Protein AF-A0A1I4UCN6-F1 (afdb_monomer_lite)

Organism: NCBI:txid39841

pLDDT: mean 89.13, std 10.85, range [38.47, 97.69]

Radius of gyration: 21.55 Å; chains: 1; bounding box: 52×23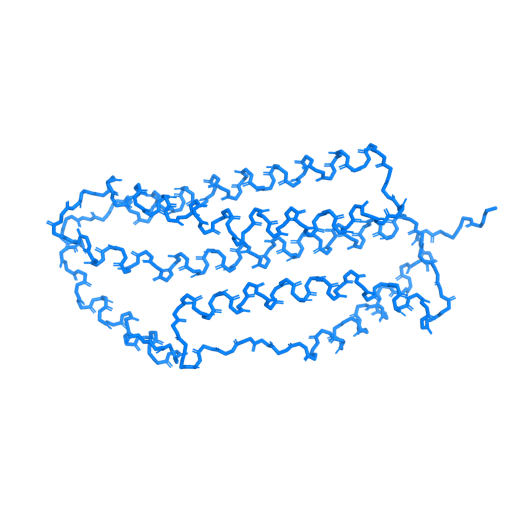×63 Å

Structure (mmCIF, N/CA/C/O backbone):
data_AF-A0A1I4UCN6-F1
#
_entry.id   AF-A0A1I4UCN6-F1
#
loop_
_atom_site.group_PDB
_atom_site.id
_atom_site.type_symbol
_atom_site.label_atom_id
_atom_site.label_alt_id
_atom_site.label_comp_id
_atom_site.label_asym_id
_atom_site.label_entity_id
_atom_site.label_seq_id
_atom_site.pdbx_PDB_ins_code
_atom_site.Cartn_x
_atom_site.Cartn_y
_atom_site.Cartn_z
_atom_site.occupancy
_atom_site.B_iso_or_equiv
_atom_site.auth_seq_id
_atom_site.auth_comp_id
_atom_site.auth_asym_id
_atom_site.auth_atom_id
_atom_site.pdbx_PDB_model_num
ATOM 1 N N . MET A 1 1 ? 27.464 1.074 -28.122 1.00 38.47 1 MET A N 1
ATOM 2 C CA . MET A 1 1 ? 26.340 1.247 -27.174 1.00 38.47 1 MET A CA 1
ATOM 3 C C . MET A 1 1 ? 25.597 2.521 -27.544 1.00 38.47 1 MET A C 1
ATOM 5 O O . MET A 1 1 ? 26.193 3.587 -27.480 1.00 38.47 1 MET A O 1
ATOM 9 N N . ASN A 1 2 ? 24.345 2.423 -27.999 1.00 40.25 2 ASN A N 1
ATOM 10 C CA . ASN A 1 2 ? 23.536 3.606 -28.306 1.00 40.25 2 ASN A CA 1
ATOM 11 C C . ASN A 1 2 ? 23.068 4.241 -26.994 1.00 40.25 2 ASN A C 1
ATOM 13 O O . ASN A 1 2 ? 22.218 3.677 -26.309 1.00 40.25 2 ASN A O 1
ATOM 17 N N . PHE A 1 3 ? 23.600 5.416 -26.657 1.00 43.91 3 PHE A N 1
ATOM 18 C CA . PHE A 1 3 ? 23.048 6.275 -25.611 1.00 43.91 3 PHE A CA 1
ATOM 19 C C . PHE A 1 3 ? 21.683 6.800 -26.083 1.00 43.91 3 PHE A C 1
ATOM 21 O O . PHE A 1 3 ? 21.568 7.916 -26.588 1.00 43.91 3 PHE A O 1
ATOM 28 N N . ARG A 1 4 ? 20.625 5.985 -25.969 1.00 56.47 4 ARG A N 1
ATOM 29 C CA . ARG A 1 4 ? 19.252 6.494 -26.063 1.00 56.47 4 ARG A CA 1
ATOM 30 C C . ARG A 1 4 ? 19.087 7.502 -24.929 1.00 56.47 4 ARG A C 1
ATOM 32 O O . ARG A 1 4 ? 19.160 7.148 -23.755 1.00 56.47 4 ARG A O 1
ATOM 39 N N . SER A 1 5 ? 18.987 8.779 -25.292 1.00 69.44 5 SER A N 1
ATOM 40 C CA . SER A 1 5 ? 18.908 9.859 -24.317 1.00 69.44 5 SER A CA 1
ATOM 41 C C . SER A 1 5 ? 17.614 9.718 -23.513 1.00 69.44 5 SER A C 1
ATOM 43 O O . SER A 1 5 ? 16.551 9.469 -24.073 1.00 69.44 5 SER A O 1
ATOM 45 N N . PHE A 1 6 ? 17.689 9.932 -22.200 1.00 72.31 6 PHE A N 1
ATOM 46 C CA . PHE A 1 6 ? 16.521 9.993 -21.309 1.00 72.31 6 PHE A CA 1
ATOM 47 C C . PHE A 1 6 ? 15.421 10.940 -21.836 1.00 72.31 6 PHE A C 1
ATOM 49 O O . PHE A 1 6 ? 14.236 10.732 -21.601 1.00 72.31 6 PHE A O 1
ATOM 56 N N . TRP A 1 7 ? 15.802 11.973 -22.592 1.00 73.81 7 TRP A N 1
ATOM 57 C CA . TRP A 1 7 ? 14.878 12.895 -23.251 1.00 73.81 7 TRP A CA 1
ATOM 58 C C . TRP A 1 7 ? 14.043 12.234 -24.351 1.00 73.81 7 TRP A C 1
ATOM 60 O O . TRP A 1 7 ? 12.861 12.544 -24.479 1.00 73.81 7 TRP A O 1
ATOM 70 N N . ASN A 1 8 ? 14.621 11.284 -25.089 1.00 80.31 8 ASN A N 1
ATOM 71 C CA . ASN A 1 8 ? 13.904 10.514 -26.101 1.00 80.31 8 ASN A CA 1
ATOM 72 C C . ASN A 1 8 ? 12.900 9.528 -25.491 1.00 80.31 8 ASN A C 1
ATOM 74 O O . ASN A 1 8 ? 11.955 9.155 -26.182 1.00 80.31 8 ASN A O 1
ATOM 78 N N . ASP A 1 9 ? 13.071 9.133 -24.227 1.00 87.94 9 ASP A N 1
ATOM 79 C CA . ASP A 1 9 ? 12.114 8.277 -23.516 1.00 87.94 9 ASP A CA 1
ATOM 80 C C . ASP A 1 9 ? 10.854 9.055 -23.118 1.00 87.94 9 ASP A C 1
ATOM 82 O O . ASP A 1 9 ? 9.748 8.534 -23.225 1.00 87.94 9 ASP A O 1
ATOM 86 N N . ARG A 1 10 ? 10.991 10.339 -22.753 1.00 86.88 10 ARG A N 1
ATOM 87 C CA . ARG A 1 10 ? 9.872 11.177 -22.274 1.00 86.88 10 ARG A CA 1
ATOM 88 C C . ARG A 1 10 ? 8.745 11.370 -23.284 1.00 86.88 10 ARG A C 1
ATOM 90 O O . ARG A 1 10 ? 7.615 11.629 -22.886 1.00 86.88 10 ARG A O 1
ATOM 97 N N . LYS A 1 11 ? 9.008 11.215 -24.586 1.00 91.38 11 LYS A N 1
ATOM 98 C CA . LYS A 1 11 ? 7.942 11.242 -25.606 1.00 91.38 11 LYS A CA 1
ATOM 99 C C . LYS A 1 11 ? 6.919 10.115 -25.413 1.00 91.38 11 LYS A C 1
ATOM 101 O O . LYS A 1 11 ? 5.795 10.222 -25.891 1.00 91.38 11 LYS A O 1
ATOM 106 N N . TRP A 1 12 ? 7.309 9.053 -24.709 1.00 93.56 12 TRP A N 1
ATOM 107 C CA . TRP A 1 12 ? 6.451 7.928 -24.371 1.00 93.56 12 TRP A CA 1
ATOM 108 C C . TRP A 1 12 ? 5.766 8.078 -23.011 1.00 93.56 12 TRP A C 1
ATOM 110 O O . TRP A 1 12 ? 4.920 7.246 -22.720 1.00 93.56 12 TRP A O 1
ATOM 120 N N . ASP A 1 13 ? 6.037 9.127 -22.216 1.00 92.69 13 ASP A N 1
ATOM 121 C CA . ASP A 1 13 ? 5.390 9.333 -20.905 1.00 92.69 13 ASP A CA 1
ATOM 122 C C . ASP A 1 13 ? 3.860 9.353 -21.033 1.00 92.69 13 ASP A C 1
ATOM 124 O O . ASP A 1 13 ? 3.157 8.651 -20.308 1.00 92.69 13 ASP A O 1
ATOM 128 N N . GLY A 1 14 ? 3.342 10.134 -21.987 1.00 94.00 14 GLY A N 1
ATOM 129 C CA . GLY A 1 14 ? 1.907 10.221 -22.264 1.00 94.00 14 GLY A CA 1
ATOM 130 C C . GLY A 1 14 ? 1.323 8.883 -22.731 1.00 94.00 14 GLY A C 1
ATOM 131 O O . GLY A 1 14 ? 0.429 8.359 -22.067 1.00 94.00 14 GLY A O 1
ATOM 132 N N . PRO A 1 15 ? 1.839 8.293 -23.827 1.00 96.12 15 PRO A N 1
ATOM 133 C CA . PRO A 1 15 ? 1.397 6.984 -24.306 1.00 96.12 15 PRO A CA 1
ATOM 134 C C . PRO A 1 15 ? 1.466 5.864 -23.258 1.00 96.12 15 PRO A C 1
ATOM 136 O O . PRO A 1 15 ? 0.521 5.087 -23.142 1.00 96.12 15 PRO A O 1
ATOM 139 N N . LEU A 1 16 ? 2.551 5.791 -22.480 1.00 95.88 16 LEU A N 1
ATOM 140 C CA . LEU A 1 16 ? 2.731 4.805 -21.414 1.00 95.88 16 LEU A CA 1
ATOM 141 C C . LEU A 1 16 ? 1.685 5.000 -20.320 1.00 95.88 16 LEU A C 1
ATOM 143 O O . LEU A 1 16 ? 1.037 4.033 -19.929 1.00 95.88 16 LEU A O 1
ATOM 147 N N . LYS A 1 17 ? 1.480 6.242 -19.867 1.00 95.38 17 LYS A N 1
ATOM 148 C CA . LYS A 1 17 ? 0.484 6.570 -18.844 1.00 95.38 17 LYS A CA 1
ATOM 149 C C . LYS A 1 17 ? -0.928 6.191 -19.287 1.00 95.38 17 LYS A C 1
ATOM 151 O O . LYS A 1 17 ? -1.609 5.490 -18.550 1.00 95.38 17 LYS A O 1
ATOM 156 N N . VAL A 1 18 ? -1.345 6.596 -20.487 1.00 96.94 18 VAL A N 1
ATOM 157 C CA . VAL A 1 18 ? -2.690 6.290 -21.010 1.00 96.94 18 VAL A CA 1
ATOM 158 C C . VAL A 1 18 ? -2.889 4.781 -21.147 1.00 96.94 18 VAL A C 1
ATOM 160 O O . VAL A 1 18 ? -3.908 4.243 -20.719 1.00 96.94 18 VAL A O 1
ATOM 163 N N . ALA A 1 19 ? -1.904 4.074 -21.706 1.00 96.69 19 ALA A N 1
ATOM 164 C CA . ALA A 1 19 ? -1.997 2.629 -21.873 1.00 96.69 19 ALA A CA 1
ATOM 165 C C . ALA A 1 19 ? -2.039 1.901 -20.517 1.00 96.69 19 ALA A C 1
ATOM 167 O O . ALA A 1 19 ? -2.796 0.942 -20.363 1.00 96.69 19 ALA A O 1
ATOM 168 N N . LEU A 1 20 ? -1.276 2.383 -19.531 1.00 96.00 20 LEU A N 1
ATOM 169 C CA . LEU A 1 20 ? -1.291 1.860 -18.171 1.00 96.00 20 LEU A CA 1
ATOM 170 C C . LEU A 1 20 ? -2.637 2.124 -17.486 1.00 96.00 20 LEU A C 1
ATOM 172 O O . LEU A 1 20 ? -3.188 1.216 -16.880 1.00 96.00 20 LEU A O 1
ATOM 176 N N . GLU A 1 21 ? -3.205 3.324 -17.603 1.00 95.88 21 GLU A N 1
ATOM 177 C CA . GLU A 1 21 ? -4.526 3.650 -17.046 1.00 95.88 21 GLU A CA 1
ATOM 178 C C . GLU A 1 21 ? -5.622 2.746 -17.626 1.00 95.88 21 GLU A C 1
ATOM 180 O O . GLU A 1 21 ? -6.432 2.199 -16.876 1.00 95.88 21 GLU A O 1
ATOM 185 N N . MET A 1 22 ? -5.609 2.510 -18.942 1.00 95.81 22 MET A N 1
ATOM 186 C CA . MET A 1 22 ? -6.533 1.569 -19.582 1.00 95.81 22 MET A CA 1
ATOM 187 C C . MET A 1 22 ? -6.355 0.142 -19.060 1.00 95.81 22 MET A C 1
ATOM 189 O O . MET A 1 22 ? -7.344 -0.546 -18.808 1.00 95.81 22 MET A O 1
ATOM 193 N N . GLU A 1 23 ? -5.114 -0.312 -18.884 1.00 94.56 23 GLU A N 1
ATOM 194 C CA . GLU A 1 23 ? -4.826 -1.646 -18.359 1.00 94.56 23 GLU A CA 1
ATOM 195 C C . GLU A 1 23 ? -5.309 -1.796 -16.913 1.00 94.56 23 GLU A C 1
ATOM 197 O O . GLU A 1 23 ? -5.995 -2.759 -16.570 1.00 94.56 23 GLU A O 1
ATOM 202 N N . LEU A 1 24 ? -5.010 -0.806 -16.078 1.00 94.56 24 LEU A N 1
ATOM 203 C CA . LEU A 1 24 ? -5.359 -0.800 -14.665 1.00 94.56 24 LEU A CA 1
ATOM 204 C C . LEU A 1 24 ? -6.867 -0.634 -14.434 1.00 94.56 24 LEU A C 1
ATOM 206 O O . LEU A 1 24 ? -7.384 -1.169 -13.457 1.00 94.56 24 LEU A O 1
ATOM 210 N N . SER A 1 25 ? -7.597 0.009 -15.355 1.00 93.88 25 SER A N 1
ATOM 211 C CA . SER A 1 25 ? -9.064 0.135 -15.290 1.00 93.88 25 SER A CA 1
ATOM 212 C C . SER A 1 25 ? -9.804 -1.212 -15.281 1.00 93.88 25 SER A C 1
ATOM 214 O O . SER A 1 25 ? -10.958 -1.296 -14.860 1.00 93.88 25 SER A O 1
ATOM 216 N N . ARG A 1 26 ? -9.139 -2.286 -15.726 1.00 91.81 26 ARG A N 1
ATOM 217 C CA . ARG A 1 26 ? -9.683 -3.651 -15.759 1.00 91.81 26 ARG A CA 1
ATOM 218 C C . ARG A 1 26 ? -9.645 -4.333 -14.392 1.00 91.81 26 ARG A C 1
ATOM 220 O O . ARG A 1 26 ? -10.355 -5.317 -14.182 1.00 91.81 26 ARG A O 1
ATOM 227 N N . ILE A 1 27 ? -8.826 -3.830 -13.469 1.00 93.19 27 ILE A N 1
ATOM 228 C CA . ILE A 1 27 ? -8.700 -4.363 -12.115 1.00 93.19 27 ILE A CA 1
ATOM 229 C C . ILE A 1 27 ? -9.845 -3.789 -11.281 1.00 93.19 27 ILE A C 1
ATOM 231 O O . ILE A 1 27 ? -9.922 -2.589 -11.031 1.00 93.19 27 ILE A O 1
ATOM 235 N N . LYS A 1 28 ? -10.768 -4.655 -10.857 1.00 92.75 28 LYS A N 1
ATOM 236 C CA . LYS A 1 28 ? -11.947 -4.232 -10.096 1.00 92.75 28 LYS A CA 1
ATOM 237 C C . LYS A 1 28 ? -11.571 -3.881 -8.661 1.00 92.75 28 LYS A C 1
ATOM 239 O O . LYS A 1 28 ? -10.989 -4.700 -7.954 1.00 92.75 28 LYS A O 1
ATOM 244 N N . ILE A 1 29 ? -11.989 -2.696 -8.224 1.00 93.50 29 ILE A N 1
ATOM 245 C CA . ILE A 1 29 ? -11.920 -2.291 -6.819 1.00 93.50 29 ILE A CA 1
ATOM 246 C C . ILE A 1 29 ? -12.882 -3.180 -6.013 1.00 93.50 29 ILE A C 1
ATOM 248 O O . ILE A 1 29 ? -14.035 -3.362 -6.426 1.00 93.50 29 ILE A O 1
ATOM 252 N N . PRO A 1 30 ? -12.449 -3.751 -4.879 1.00 94.00 30 PRO A N 1
ATOM 253 C CA . PRO A 1 30 ? -13.310 -4.590 -4.061 1.00 94.00 30 PRO A CA 1
ATOM 254 C C . PRO A 1 30 ? -14.453 -3.775 -3.449 1.00 94.00 30 PRO A C 1
ATOM 256 O O . PRO A 1 30 ? -14.271 -2.659 -2.969 1.00 94.00 30 PRO A O 1
ATOM 259 N N . THR A 1 31 ? -15.652 -4.355 -3.429 1.00 92.69 31 THR A N 1
ATOM 260 C CA . THR A 1 31 ? -16.825 -3.752 -2.785 1.00 92.69 31 THR A CA 1
ATOM 261 C C . THR A 1 31 ? -16.879 -4.103 -1.299 1.00 92.69 31 THR A C 1
ATOM 263 O O . THR A 1 31 ? -16.472 -5.203 -0.916 1.00 92.69 31 THR A O 1
ATOM 266 N N . ARG A 1 32 ? -17.457 -3.207 -0.488 1.00 91.00 32 ARG A N 1
ATOM 267 C CA . ARG A 1 32 ? -17.735 -3.412 0.951 1.00 91.00 32 ARG A CA 1
ATOM 268 C C . ARG A 1 32 ? -18.906 -4.365 1.213 1.00 91.00 32 ARG A C 1
ATOM 270 O O . ARG A 1 32 ? -18.927 -5.042 2.231 1.00 91.00 32 ARG A O 1
ATOM 277 N N . ARG A 1 33 ? -19.856 -4.429 0.270 1.00 92.38 33 ARG A N 1
ATOM 278 C CA . ARG A 1 33 ? -21.149 -5.116 0.407 1.00 92.38 33 ARG A CA 1
ATOM 279 C C . ARG A 1 33 ? -21.019 -6.554 0.928 1.00 92.38 33 ARG A C 1
ATOM 281 O O . ARG A 1 33 ? -20.440 -7.392 0.239 1.00 92.38 33 ARG A O 1
ATOM 288 N N . GLY A 1 34 ? -21.630 -6.822 2.084 1.00 89.31 34 GLY A N 1
ATOM 289 C CA . GLY A 1 34 ? -21.745 -8.154 2.687 1.00 89.31 34 GLY A CA 1
ATOM 290 C C . GLY A 1 34 ? -20.432 -8.717 3.234 1.00 89.31 34 GLY A C 1
ATOM 291 O O . GLY A 1 34 ? -20.306 -9.930 3.366 1.00 89.31 34 GLY A O 1
ATOM 292 N N . LYS A 1 35 ? -19.432 -7.865 3.486 1.00 93.56 35 LYS A N 1
ATOM 293 C CA . LYS A 1 35 ? -18.138 -8.267 4.047 1.00 93.56 35 LYS A CA 1
ATOM 294 C C . LYS A 1 35 ? -17.959 -7.693 5.441 1.00 93.56 35 LYS A C 1
ATOM 296 O O . LYS A 1 35 ? -18.401 -6.579 5.718 1.00 93.56 35 LYS A O 1
ATOM 301 N N . THR A 1 36 ? -17.217 -8.417 6.270 1.00 93.75 36 THR A N 1
ATOM 302 C CA . THR A 1 36 ? -16.656 -7.855 7.497 1.00 93.75 36 THR A CA 1
ATOM 303 C C . THR A 1 36 ? -15.609 -6.790 7.164 1.00 93.75 36 THR A C 1
ATOM 305 O O . THR A 1 36 ? -15.062 -6.751 6.052 1.00 93.75 36 THR A O 1
ATOM 308 N N . ILE A 1 37 ? -15.300 -5.938 8.142 1.00 92.12 37 ILE A N 1
ATOM 309 C CA . ILE A 1 37 ? -14.271 -4.899 8.029 1.00 92.12 37 ILE A CA 1
ATOM 310 C C . ILE A 1 37 ? -12.928 -5.541 7.660 1.00 92.12 37 ILE A C 1
ATOM 312 O O . ILE A 1 37 ? -12.317 -5.169 6.658 1.00 92.12 37 ILE A O 1
ATOM 316 N N . GLU A 1 38 ? -12.505 -6.569 8.396 1.00 92.12 38 GLU A N 1
ATOM 317 C CA . GLU A 1 38 ? -11.253 -7.291 8.159 1.00 92.12 38 GLU A CA 1
ATOM 318 C C . GLU A 1 38 ? -11.183 -7.853 6.743 1.00 92.12 38 GLU A C 1
ATOM 320 O O . GLU A 1 38 ? -10.155 -7.717 6.077 1.00 92.12 38 GLU A O 1
ATOM 325 N N . LYS A 1 39 ? -12.271 -8.469 6.260 1.00 94.75 39 LYS A N 1
ATOM 326 C CA . LYS A 1 39 ? -12.280 -9.074 4.929 1.00 94.75 39 LYS A CA 1
ATOM 327 C C . LYS A 1 39 ? -12.195 -8.015 3.836 1.00 94.75 39 LYS A C 1
ATOM 329 O O . LYS A 1 39 ? -11.442 -8.191 2.883 1.00 94.75 39 LYS A O 1
ATOM 334 N N . TYR A 1 40 ? -12.920 -6.908 3.972 1.00 95.88 40 TYR A N 1
ATOM 335 C CA . TYR A 1 40 ? -12.857 -5.813 3.007 1.00 95.88 40 TYR A CA 1
ATOM 336 C C . TYR A 1 40 ? -11.463 -5.177 2.931 1.00 95.88 40 TYR A C 1
ATOM 338 O O . TYR A 1 40 ? -10.960 -4.956 1.831 1.00 95.88 40 TYR A O 1
ATOM 346 N N . PHE A 1 41 ? -10.818 -4.909 4.069 1.00 95.88 41 PHE A N 1
ATOM 347 C CA . PHE A 1 41 ? -9.481 -4.314 4.063 1.00 95.88 41 PHE A CA 1
ATOM 348 C C . PHE A 1 41 ? -8.395 -5.293 3.600 1.00 95.88 41 PHE A C 1
ATOM 350 O O . PHE A 1 41 ? -7.471 -4.871 2.908 1.00 95.88 41 PHE A O 1
ATOM 357 N N . ALA A 1 42 ? -8.539 -6.594 3.877 1.00 94.75 42 ALA A N 1
ATOM 358 C CA . ALA A 1 42 ? -7.698 -7.616 3.255 1.00 94.75 42 ALA A CA 1
ATOM 359 C C . ALA A 1 42 ? -7.865 -7.626 1.723 1.00 94.75 42 ALA A C 1
ATOM 361 O O . ALA A 1 42 ? -6.878 -7.636 0.996 1.00 94.75 42 ALA A O 1
ATOM 362 N N . ASP A 1 43 ? -9.098 -7.524 1.217 1.00 96.44 43 ASP A N 1
ATOM 363 C CA . ASP A 1 43 ? -9.333 -7.440 -0.228 1.00 96.44 43 ASP A CA 1
ATOM 364 C C . ASP A 1 43 ? -8.758 -6.144 -0.834 1.00 96.44 43 ASP A C 1
ATOM 366 O O . ASP A 1 43 ? -8.249 -6.162 -1.954 1.00 96.44 43 ASP A O 1
ATOM 370 N N . LEU A 1 44 ? -8.819 -5.010 -0.120 1.00 97.06 44 LEU A N 1
ATOM 371 C CA . LEU A 1 44 ? -8.184 -3.757 -0.551 1.00 97.06 44 LEU A CA 1
ATOM 372 C C . LEU A 1 44 ? -6.658 -3.866 -0.589 1.00 97.06 44 LEU A C 1
ATOM 374 O O . LEU A 1 44 ? -6.032 -3.341 -1.510 1.00 97.06 44 LEU A O 1
ATOM 378 N N . HIS A 1 45 ? -6.065 -4.540 0.394 1.00 96.94 45 HIS A N 1
ATOM 379 C CA . HIS A 1 45 ? -4.639 -4.839 0.418 1.00 96.94 45 HIS A CA 1
ATOM 380 C C . HIS A 1 45 ? -4.229 -5.685 -0.801 1.00 96.94 45 HIS A C 1
ATOM 382 O O . HIS A 1 45 ? -3.268 -5.359 -1.506 1.00 96.94 45 HIS A O 1
ATOM 388 N N . ASP A 1 46 ? -4.987 -6.741 -1.094 1.00 96.19 46 ASP A N 1
ATOM 389 C CA . ASP A 1 46 ? -4.730 -7.625 -2.234 1.00 96.19 46 ASP A CA 1
ATOM 390 C C . ASP A 1 46 ? -4.926 -6.894 -3.567 1.00 96.19 46 ASP A C 1
ATOM 392 O O . ASP A 1 46 ? -4.129 -7.052 -4.499 1.00 96.19 46 ASP A O 1
ATOM 396 N N . TYR A 1 47 ? -5.939 -6.027 -3.641 1.00 97.00 47 TYR A N 1
ATOM 397 C CA . TYR A 1 47 ? -6.142 -5.115 -4.760 1.00 97.00 47 TYR A CA 1
ATOM 398 C C . TYR A 1 47 ? -4.929 -4.199 -4.959 1.00 97.00 47 TYR A C 1
ATOM 400 O O . TYR A 1 47 ? -4.384 -4.167 -6.060 1.00 97.00 47 TYR A O 1
ATOM 408 N N . ALA A 1 48 ? -4.460 -3.505 -3.914 1.00 96.94 48 ALA A N 1
ATOM 409 C CA . ALA A 1 48 ? -3.306 -2.607 -3.996 1.00 96.94 48 ALA A CA 1
ATOM 410 C C . ALA A 1 48 ? -2.045 -3.350 -4.465 1.00 96.94 48 ALA A C 1
ATOM 412 O O . ALA A 1 48 ? -1.319 -2.867 -5.334 1.00 96.94 48 ALA A O 1
ATOM 413 N N . THR A 1 49 ? -1.828 -4.562 -3.950 1.00 95.38 49 THR A N 1
ATOM 414 C CA . THR A 1 49 ? -0.700 -5.424 -4.328 1.00 95.38 49 THR A CA 1
ATOM 415 C C . THR A 1 49 ? -0.783 -5.847 -5.793 1.00 95.38 49 THR A C 1
ATOM 417 O O . THR A 1 49 ? 0.188 -5.716 -6.539 1.00 95.38 49 THR A O 1
ATOM 420 N N . THR A 1 50 ? -1.959 -6.293 -6.242 1.00 95.31 50 THR A N 1
ATOM 421 C CA . THR A 1 50 ? -2.201 -6.679 -7.642 1.00 95.31 50 THR A CA 1
ATOM 422 C C . THR A 1 50 ? -1.992 -5.494 -8.584 1.00 95.31 50 THR A C 1
ATOM 424 O O . THR A 1 50 ? -1.321 -5.612 -9.610 1.00 95.31 50 THR A O 1
ATOM 427 N N . PHE A 1 51 ? -2.526 -4.332 -8.211 1.00 95.31 51 PHE A N 1
ATOM 428 C CA . PHE A 1 51 ? -2.412 -3.089 -8.962 1.00 95.31 51 PHE A CA 1
ATOM 429 C C . PHE A 1 51 ? -0.947 -2.654 -9.107 1.00 95.31 51 PHE A C 1
ATOM 431 O O . PHE A 1 51 ? -0.502 -2.306 -10.201 1.00 95.31 51 PHE A O 1
ATOM 438 N N . ALA A 1 52 ? -0.174 -2.727 -8.022 1.00 95.94 52 ALA A N 1
ATOM 439 C CA . ALA A 1 52 ? 1.245 -2.396 -8.000 1.00 95.94 52 ALA A CA 1
ATOM 440 C C . ALA A 1 52 ? 2.080 -3.364 -8.856 1.00 95.94 52 ALA A C 1
ATOM 442 O O . ALA A 1 52 ? 2.820 -2.934 -9.743 1.00 95.94 52 ALA A O 1
ATOM 443 N N . LEU A 1 53 ? 1.908 -4.677 -8.675 1.00 95.38 53 LEU A N 1
ATOM 444 C CA . LEU A 1 53 ? 2.613 -5.686 -9.475 1.00 95.38 53 LEU A CA 1
ATOM 445 C C . LEU A 1 53 ? 2.310 -5.539 -10.969 1.00 95.38 53 LEU A C 1
ATOM 447 O O . LEU A 1 53 ? 3.216 -5.667 -11.801 1.00 95.38 53 LEU A O 1
ATOM 451 N N . ARG A 1 54 ? 1.064 -5.187 -11.320 1.00 95.69 54 ARG A N 1
ATOM 452 C CA . ARG A 1 54 ? 0.706 -4.926 -12.711 1.00 95.69 54 ARG A CA 1
ATOM 453 C C . ARG A 1 54 ? 1.496 -3.753 -13.287 1.00 95.69 54 ARG A C 1
ATOM 455 O O . ARG A 1 54 ? 2.037 -3.908 -14.378 1.00 95.69 54 ARG A O 1
ATOM 462 N N . LYS A 1 55 ? 1.649 -2.642 -12.553 1.00 95.25 55 LYS A N 1
ATOM 463 C CA . LYS A 1 55 ? 2.443 -1.475 -12.996 1.00 95.25 55 LYS A CA 1
ATOM 464 C C . LYS A 1 55 ? 3.883 -1.838 -13.354 1.00 95.25 55 LYS A C 1
ATOM 466 O O . LYS A 1 55 ? 4.377 -1.353 -14.370 1.00 95.25 55 LYS A O 1
ATOM 471 N N . ILE A 1 56 ? 4.542 -2.689 -12.564 1.00 94.00 56 ILE A N 1
ATOM 472 C CA . ILE A 1 56 ? 5.909 -3.147 -12.868 1.00 94.00 56 ILE A CA 1
ATOM 473 C C . ILE A 1 56 ? 5.911 -3.980 -14.151 1.00 94.00 56 ILE A C 1
ATOM 475 O O . ILE A 1 56 ? 6.618 -3.643 -15.096 1.00 94.00 56 ILE A O 1
ATOM 479 N N . SER A 1 57 ? 5.082 -5.029 -14.208 1.00 93.44 57 SER A N 1
ATOM 480 C CA . SER A 1 57 ? 5.036 -5.940 -15.365 1.00 93.44 57 SER A CA 1
ATOM 481 C C . SER A 1 57 ? 4.656 -5.241 -16.677 1.00 93.44 57 SER A C 1
ATOM 483 O O . SER A 1 57 ? 5.095 -5.638 -17.756 1.00 93.44 57 SER A O 1
ATOM 485 N N . PHE A 1 58 ? 3.860 -4.172 -16.585 1.00 95.94 58 PHE A N 1
ATOM 486 C CA . PHE A 1 58 ? 3.372 -3.433 -17.738 1.00 95.94 58 PHE A CA 1
ATOM 487 C C . PHE A 1 58 ? 4.489 -2.732 -18.513 1.00 95.94 58 PHE A C 1
ATOM 489 O O . PHE A 1 58 ? 4.368 -2.573 -19.726 1.00 95.94 58 PHE A O 1
ATOM 496 N N . LEU A 1 59 ? 5.581 -2.331 -17.852 1.00 95.12 59 LEU A N 1
ATOM 497 C CA . LEU A 1 59 ? 6.671 -1.620 -18.520 1.00 95.12 59 LEU A CA 1
ATOM 498 C C . LEU A 1 59 ? 7.297 -2.475 -19.631 1.00 95.12 59 LEU A C 1
ATOM 500 O O . LEU A 1 59 ? 7.443 -2.007 -20.760 1.00 95.12 59 LEU A O 1
ATOM 504 N N . ASP A 1 60 ? 7.572 -3.748 -19.342 1.00 94.06 60 ASP A N 1
ATOM 505 C CA . ASP A 1 60 ? 8.163 -4.682 -20.307 1.00 94.06 60 ASP A CA 1
ATOM 506 C C . ASP A 1 60 ? 7.182 -5.056 -21.426 1.00 94.06 60 ASP A C 1
ATOM 508 O O . ASP A 1 60 ? 7.563 -5.296 -22.573 1.00 94.06 60 ASP A O 1
ATOM 512 N N . GLU A 1 61 ? 5.887 -5.123 -21.120 1.00 96.00 61 GLU A N 1
ATOM 513 C CA . GLU A 1 61 ? 4.850 -5.317 -22.135 1.00 96.00 61 GLU A CA 1
ATOM 514 C C . GLU A 1 61 ? 4.735 -4.118 -23.068 1.00 96.00 61 GLU A C 1
ATOM 516 O O . GLU A 1 61 ? 4.635 -4.288 -24.285 1.00 96.00 61 GLU A O 1
ATOM 521 N N . PHE A 1 62 ? 4.790 -2.911 -22.511 1.00 96.75 62 PHE A N 1
ATOM 522 C CA . PHE A 1 62 ? 4.748 -1.680 -23.278 1.00 96.75 62 PHE A CA 1
ATOM 523 C C . PHE A 1 62 ? 5.962 -1.561 -24.204 1.00 96.75 62 PHE A C 1
ATOM 525 O O . PHE A 1 62 ? 5.797 -1.258 -25.387 1.00 96.75 62 PHE A O 1
ATOM 532 N N . GLU A 1 63 ? 7.165 -1.846 -23.704 1.00 95.25 63 GLU A N 1
ATOM 533 C CA . GLU A 1 63 ? 8.391 -1.862 -24.504 1.00 95.25 63 GLU A CA 1
ATOM 534 C C . GLU A 1 63 ? 8.300 -2.840 -25.679 1.00 95.25 63 GLU A C 1
ATOM 536 O O . GLU A 1 63 ? 8.517 -2.447 -26.830 1.00 95.25 63 GLU A O 1
ATOM 541 N N . ARG A 1 64 ? 7.887 -4.088 -25.409 1.00 96.00 64 ARG A N 1
ATOM 542 C CA . ARG A 1 64 ? 7.715 -5.122 -26.441 1.00 96.00 64 ARG A CA 1
ATOM 543 C C . ARG A 1 64 ? 6.674 -4.730 -27.483 1.00 96.00 64 ARG A C 1
ATOM 545 O O . ARG A 1 64 ? 6.941 -4.836 -28.676 1.00 96.00 64 ARG A O 1
ATOM 552 N N . LYS A 1 65 ? 5.505 -4.252 -27.048 1.00 96.38 65 LYS A N 1
ATOM 553 C CA . LYS A 1 65 ? 4.400 -3.874 -27.942 1.00 96.38 65 LYS A CA 1
ATOM 554 C C . LYS A 1 65 ? 4.772 -2.725 -28.880 1.00 96.38 65 LYS A C 1
ATOM 556 O O . LYS A 1 65 ? 4.299 -2.693 -30.011 1.00 96.38 65 LYS A O 1
ATOM 561 N N . ASN A 1 66 ? 5.594 -1.786 -28.416 1.00 94.69 66 ASN A N 1
ATOM 562 C CA . ASN A 1 66 ? 5.943 -0.582 -29.171 1.00 94.69 66 ASN A CA 1
ATOM 563 C C . ASN A 1 66 ? 7.326 -0.656 -29.839 1.00 94.69 66 ASN A C 1
ATOM 565 O O . ASN A 1 66 ? 7.748 0.316 -30.463 1.00 94.69 66 ASN A O 1
ATOM 569 N N . GLY A 1 67 ? 8.047 -1.777 -29.716 1.00 94.50 67 GLY A N 1
ATOM 570 C CA . GLY A 1 67 ? 9.385 -1.936 -30.295 1.00 94.50 67 GLY A CA 1
ATOM 571 C C . GLY A 1 67 ? 10.412 -0.952 -29.722 1.00 94.50 67 GLY A C 1
ATOM 572 O O . GLY A 1 67 ? 11.318 -0.502 -30.428 1.00 94.50 67 GLY A O 1
ATOM 573 N N . ILE A 1 68 ? 10.256 -0.578 -28.450 1.00 93.75 68 ILE A N 1
ATOM 574 C CA . ILE A 1 68 ? 11.145 0.359 -27.760 1.00 93.75 68 ILE A CA 1
ATOM 575 C C . ILE A 1 68 ? 11.875 -0.318 -26.606 1.00 93.75 68 ILE A C 1
ATOM 577 O O . ILE A 1 68 ? 11.557 -1.420 -26.183 1.00 93.75 68 ILE A O 1
ATOM 581 N N . THR A 1 69 ? 12.884 0.375 -26.103 1.00 92.06 69 THR A N 1
ATOM 582 C CA . THR A 1 69 ? 13.626 -0.001 -24.901 1.00 92.06 69 THR A CA 1
ATOM 583 C C . THR A 1 69 ? 13.999 1.299 -24.230 1.00 92.06 69 THR A C 1
ATOM 585 O O . THR A 1 69 ? 14.674 2.127 -24.861 1.00 92.06 69 THR A O 1
ATOM 588 N N . PHE A 1 70 ? 13.507 1.490 -23.014 1.00 94.31 70 PHE A N 1
ATOM 589 C CA . PHE A 1 70 ? 13.764 2.663 -22.204 1.00 94.31 70 PHE A CA 1
ATOM 590 C C . PHE A 1 70 ? 15.197 2.655 -21.680 1.00 94.31 70 PHE A C 1
ATOM 592 O O . PHE A 1 70 ? 15.797 1.605 -21.441 1.00 94.31 70 PHE A O 1
ATOM 599 N N . SER A 1 71 ? 15.759 3.845 -21.472 1.00 93.00 71 SER A N 1
ATOM 600 C CA . SER A 1 71 ? 17.048 3.968 -20.796 1.00 93.00 71 SER A CA 1
ATOM 601 C C . SER A 1 71 ? 16.958 3.485 -19.346 1.00 93.00 71 SER A C 1
ATOM 603 O O . SER A 1 71 ? 15.924 3.607 -18.685 1.00 93.00 71 SER A O 1
ATOM 605 N N . GLU A 1 72 ? 18.080 3.022 -18.792 1.00 93.12 72 GLU A N 1
ATOM 606 C CA . GLU A 1 72 ? 18.132 2.596 -17.388 1.00 93.12 72 GLU A CA 1
ATOM 607 C C . GLU A 1 72 ? 17.681 3.696 -16.419 1.00 93.12 72 GLU A C 1
ATOM 609 O O . GLU A 1 72 ? 17.024 3.435 -15.413 1.00 93.12 72 GLU A O 1
ATOM 614 N N . ARG A 1 73 ? 18.031 4.954 -16.724 1.00 92.00 73 ARG A N 1
ATOM 615 C CA . ARG A 1 73 ? 17.635 6.112 -15.916 1.00 92.00 73 ARG A CA 1
ATOM 616 C C . ARG A 1 73 ? 16.116 6.263 -15.884 1.00 92.00 73 ARG A C 1
ATOM 618 O O . ARG A 1 73 ? 15.571 6.589 -14.831 1.00 92.00 73 ARG A O 1
ATOM 625 N N . TYR A 1 74 ? 15.456 6.049 -17.019 1.00 93.88 74 TYR A N 1
ATOM 626 C CA . TYR A 1 74 ? 14.004 6.092 -17.109 1.00 93.88 74 TYR A CA 1
ATOM 627 C C . TYR A 1 74 ? 13.368 4.946 -16.323 1.00 93.88 74 TYR A C 1
ATOM 629 O O . TYR A 1 74 ? 12.543 5.205 -15.448 1.00 93.88 74 TYR A O 1
ATOM 637 N N . ARG A 1 75 ? 13.824 3.706 -16.552 1.00 94.06 75 ARG A N 1
ATOM 638 C CA . ARG A 1 75 ? 13.334 2.514 -15.841 1.00 94.06 75 ARG A CA 1
ATOM 639 C C . ARG A 1 75 ? 13.467 2.658 -14.324 1.00 94.06 75 ARG A C 1
ATOM 641 O O . ARG A 1 75 ? 12.479 2.491 -13.618 1.00 94.06 75 ARG A O 1
ATOM 648 N N . ARG A 1 76 ? 14.632 3.083 -13.810 1.00 93.75 76 ARG A N 1
ATOM 649 C CA . ARG A 1 76 ? 14.823 3.351 -12.368 1.00 93.75 76 ARG A CA 1
ATOM 650 C C . ARG A 1 76 ? 13.812 4.356 -11.825 1.00 93.75 76 ARG A C 1
ATOM 652 O O . ARG A 1 76 ? 13.242 4.129 -10.762 1.00 93.75 76 ARG A O 1
ATOM 659 N N . LYS A 1 77 ? 13.585 5.460 -12.546 1.00 93.44 77 LYS A N 1
ATOM 660 C CA . LYS A 1 77 ? 12.616 6.482 -12.133 1.00 93.44 77 LYS A CA 1
ATOM 661 C C . LYS A 1 77 ? 11.193 5.921 -12.114 1.00 93.44 77 LYS A C 1
ATOM 663 O O . LYS A 1 77 ? 10.490 6.124 -11.132 1.00 93.44 77 LYS A O 1
ATOM 668 N N . TYR A 1 78 ? 10.793 5.205 -13.161 1.00 94.94 78 TYR A N 1
ATOM 669 C CA . TYR A 1 78 ? 9.477 4.575 -13.249 1.00 94.94 78 TYR A CA 1
ATOM 670 C C . TYR A 1 78 ? 9.242 3.586 -12.098 1.00 94.94 78 TYR A C 1
ATOM 672 O O . TYR A 1 78 ? 8.222 3.662 -11.416 1.00 94.94 78 TYR A O 1
ATOM 680 N N . LEU A 1 79 ? 10.210 2.703 -11.834 1.00 95.56 79 LEU A N 1
ATOM 681 C CA . LEU A 1 79 ? 10.124 1.716 -10.758 1.00 95.56 79 LEU A CA 1
ATOM 682 C C . LEU A 1 79 ? 10.075 2.374 -9.371 1.00 95.56 79 LEU A C 1
ATOM 684 O O . LEU A 1 79 ? 9.278 1.956 -8.536 1.00 95.56 79 LEU A O 1
ATOM 688 N N . ALA A 1 80 ? 10.854 3.435 -9.136 1.00 94.12 80 ALA A N 1
ATOM 689 C CA . ALA A 1 80 ? 10.772 4.208 -7.896 1.00 94.12 80 ALA A CA 1
ATOM 690 C C . ALA A 1 80 ? 9.379 4.838 -7.709 1.00 94.12 80 ALA A C 1
ATOM 692 O O . ALA A 1 80 ? 8.783 4.699 -6.650 1.00 94.12 80 ALA A O 1
ATOM 693 N N . THR A 1 81 ? 8.793 5.426 -8.758 1.00 95.00 81 THR A N 1
ATOM 694 C CA . THR A 1 81 ? 7.414 5.944 -8.700 1.00 95.00 81 THR A CA 1
ATOM 695 C C . THR A 1 81 ? 6.384 4.838 -8.442 1.00 95.00 81 THR A C 1
ATOM 697 O O . THR A 1 81 ? 5.404 5.054 -7.729 1.00 95.00 81 THR A O 1
ATOM 700 N N . CYS A 1 82 ? 6.597 3.636 -8.982 1.00 96.06 82 CYS A N 1
ATOM 701 C CA . CYS A 1 82 ? 5.749 2.483 -8.684 1.00 96.06 82 CYS A CA 1
ATOM 702 C C . CYS A 1 82 ? 5.846 2.061 -7.209 1.00 96.06 82 CYS A C 1
ATOM 704 O O . CYS A 1 82 ? 4.833 1.660 -6.637 1.00 96.06 82 CYS A O 1
ATOM 706 N N . PHE A 1 83 ? 7.033 2.151 -6.603 1.00 96.88 83 PHE A N 1
ATOM 707 C CA . PHE A 1 83 ? 7.253 1.908 -5.175 1.00 96.88 83 PHE A CA 1
ATOM 708 C C . PHE A 1 83 ? 6.544 2.938 -4.298 1.00 96.88 83 PHE A C 1
ATOM 710 O O . PHE A 1 83 ? 5.776 2.549 -3.421 1.00 96.88 83 PHE A O 1
ATOM 717 N N . ASP A 1 84 ? 6.729 4.226 -4.587 1.00 95.94 84 ASP A N 1
ATOM 718 C CA . ASP A 1 84 ? 6.102 5.314 -3.830 1.00 95.94 84 ASP A CA 1
ATOM 719 C C . ASP A 1 84 ? 4.571 5.207 -3.875 1.00 95.94 84 ASP A C 1
ATOM 721 O O . ASP A 1 84 ? 3.905 5.259 -2.843 1.00 95.94 84 ASP A O 1
ATOM 725 N N . SER A 1 85 ? 4.004 4.944 -5.058 1.00 96.06 85 SER A N 1
ATOM 726 C CA . SER A 1 85 ? 2.558 4.750 -5.208 1.00 96.06 85 SER A CA 1
ATOM 727 C C . SER A 1 85 ? 2.040 3.551 -4.410 1.00 96.06 85 SER A C 1
ATOM 729 O O . SER A 1 85 ? 0.962 3.644 -3.830 1.00 96.06 85 SER A O 1
ATOM 731 N N . TYR A 1 86 ? 2.768 2.430 -4.376 1.00 97.69 86 TYR A N 1
ATOM 732 C CA . TYR A 1 86 ? 2.338 1.266 -3.599 1.00 97.69 86 TYR A CA 1
ATOM 733 C C . TYR A 1 86 ? 2.430 1.527 -2.094 1.00 97.69 86 TYR A C 1
ATOM 735 O O . TYR A 1 86 ? 1.512 1.184 -1.356 1.00 97.69 86 TYR A O 1
ATOM 743 N N . CYS A 1 87 ? 3.490 2.207 -1.649 1.00 97.19 87 CYS A N 1
ATOM 744 C CA . CYS A 1 87 ? 3.621 2.683 -0.276 1.00 97.19 87 CYS A CA 1
ATOM 745 C C . CYS A 1 87 ? 2.411 3.537 0.138 1.00 97.19 87 CYS A C 1
ATOM 747 O O . CYS A 1 87 ? 1.815 3.294 1.185 1.00 97.19 87 CYS A O 1
ATOM 749 N N . GLU A 1 88 ? 2.008 4.508 -0.683 1.00 97.06 88 GLU A N 1
ATOM 750 C CA . GLU A 1 88 ? 0.828 5.336 -0.405 1.00 97.06 88 GLU A CA 1
ATOM 751 C C . GLU A 1 88 ? -0.465 4.517 -0.319 1.00 97.06 88 GLU A C 1
ATOM 753 O O . GLU A 1 88 ? -1.299 4.765 0.555 1.00 97.06 88 GLU A O 1
ATOM 758 N N . ASP A 1 89 ? -0.645 3.541 -1.207 1.00 97.50 89 ASP A N 1
ATOM 759 C CA . ASP A 1 89 ? -1.840 2.702 -1.219 1.00 97.50 89 ASP A CA 1
ATOM 760 C C . ASP A 1 89 ? -1.901 1.789 0.017 1.00 97.50 89 ASP A C 1
ATOM 762 O O . ASP A 1 89 ? -2.928 1.759 0.698 1.00 97.50 89 ASP A O 1
ATOM 766 N N . LEU A 1 90 ? -0.795 1.134 0.394 1.0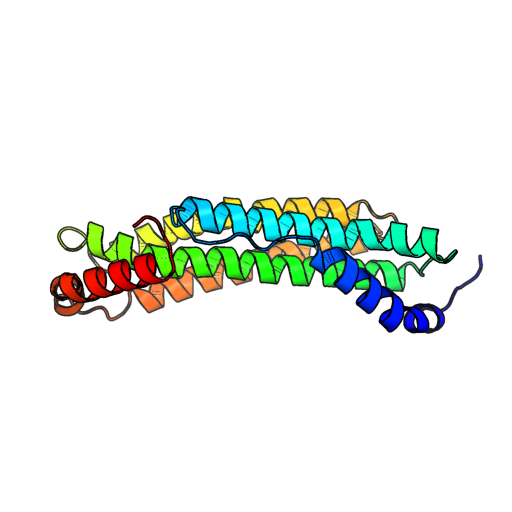0 97.50 90 LEU A N 1
ATOM 767 C CA . LEU A 1 90 ? -0.717 0.348 1.634 1.00 97.50 90 LEU A CA 1
ATOM 768 C C . LEU A 1 90 ? -0.945 1.214 2.874 1.00 97.50 90 LEU A C 1
ATOM 770 O O . LEU A 1 90 ? -1.640 0.806 3.805 1.00 97.50 90 LEU A O 1
ATOM 774 N N . GLN A 1 91 ? -0.402 2.433 2.882 1.00 96.06 91 GLN A N 1
ATOM 775 C CA . GLN A 1 91 ? -0.607 3.378 3.971 1.00 96.06 91 GLN A CA 1
ATOM 776 C C . GLN A 1 91 ? -2.100 3.706 4.151 1.00 96.06 91 GLN A C 1
ATOM 778 O O . GLN A 1 91 ? -2.588 3.715 5.283 1.00 96.06 91 GLN A O 1
ATOM 783 N N . LYS A 1 92 ? -2.833 3.954 3.057 1.00 96.12 92 LYS A N 1
ATOM 784 C CA . LYS A 1 92 ? -4.286 4.206 3.099 1.00 96.12 92 LYS A CA 1
ATOM 785 C C . LYS A 1 92 ? -5.055 2.997 3.627 1.00 96.12 92 LYS A C 1
ATOM 787 O O . LYS A 1 92 ? -5.983 3.177 4.407 1.00 96.12 92 LYS A O 1
ATOM 792 N N . VAL A 1 93 ? -4.666 1.784 3.231 1.00 96.31 93 VAL A N 1
ATOM 793 C CA . VAL A 1 93 ? -5.298 0.546 3.714 1.00 96.31 93 VAL A CA 1
ATOM 794 C C . VAL A 1 93 ? -5.090 0.380 5.219 1.00 96.31 93 VAL A C 1
ATOM 796 O O . VAL A 1 93 ? -6.062 0.189 5.944 1.00 96.31 93 VAL A O 1
ATOM 799 N N . VAL A 1 94 ? -3.849 0.505 5.701 1.00 95.25 94 VAL A N 1
ATOM 800 C CA . VAL A 1 94 ? -3.531 0.347 7.128 1.00 95.25 94 VAL A CA 1
ATOM 801 C C . VAL A 1 94 ? -4.218 1.411 7.976 1.00 95.25 94 VAL A C 1
ATOM 803 O O . VAL A 1 94 ? -4.897 1.064 8.937 1.00 95.25 94 VAL A O 1
ATOM 806 N N . PHE A 1 95 ? -4.096 2.695 7.628 1.00 93.62 95 PHE A N 1
ATOM 807 C CA . PHE A 1 95 ? -4.734 3.748 8.422 1.00 93.62 95 PHE A CA 1
ATOM 808 C C . PHE A 1 95 ? -6.257 3.712 8.334 1.00 93.62 95 PHE A C 1
ATOM 810 O O . PHE A 1 95 ? -6.906 3.854 9.364 1.00 93.62 95 PHE A O 1
ATOM 817 N N . GLY A 1 96 ? -6.824 3.428 7.160 1.00 93.50 96 GLY A N 1
ATOM 818 C CA . GLY A 1 96 ? -8.269 3.281 7.017 1.00 93.50 96 GLY A CA 1
ATOM 819 C C . GLY A 1 96 ? -8.826 2.126 7.853 1.00 93.50 96 GLY A C 1
ATOM 820 O O . GLY A 1 96 ? -9.885 2.266 8.455 1.00 93.50 96 GLY A O 1
ATOM 821 N N . PHE A 1 97 ? -8.108 1.001 7.949 1.00 93.50 97 PHE A N 1
ATOM 822 C CA . PHE A 1 97 ? -8.525 -0.112 8.806 1.00 93.50 97 PHE A CA 1
ATOM 823 C C . PHE A 1 97 ? -8.537 0.296 10.277 1.00 93.50 97 PHE A C 1
ATOM 825 O O . PHE A 1 97 ? -9.490 0.030 11.002 1.00 93.50 97 PHE A O 1
ATOM 832 N N . LEU A 1 98 ? -7.485 0.978 10.714 1.00 89.00 98 LEU A N 1
ATOM 833 C CA . LEU A 1 98 ? -7.332 1.392 12.101 1.00 89.00 98 LEU A CA 1
ATOM 834 C C . LEU A 1 98 ? -8.351 2.446 12.526 1.00 89.00 98 LEU A C 1
ATOM 836 O O . LEU A 1 98 ? -8.902 2.337 13.616 1.00 89.00 98 LEU A O 1
ATOM 840 N N . GLU A 1 99 ? -8.644 3.415 11.657 1.00 87.81 99 GLU A N 1
ATOM 841 C CA . GLU A 1 99 ? -9.708 4.402 11.876 1.00 87.81 99 GLU A CA 1
ATOM 842 C C . GLU A 1 99 ? -11.058 3.729 12.131 1.00 87.81 99 GLU A C 1
ATOM 844 O O . GLU A 1 99 ? -11.839 4.202 12.956 1.00 87.81 99 GLU A O 1
ATOM 849 N N . VAL A 1 100 ? -11.317 2.599 11.466 1.00 88.62 100 VAL A N 1
ATOM 850 C CA . VAL A 1 100 ? -12.539 1.826 11.683 1.00 88.62 100 VAL A CA 1
ATOM 851 C C . VAL A 1 100 ? -12.466 0.993 12.961 1.00 88.62 100 VAL A C 1
ATOM 853 O O . VAL A 1 100 ? -13.477 0.880 13.642 1.00 88.62 100 VAL A O 1
ATOM 856 N N . ILE A 1 101 ? -11.306 0.432 13.311 1.00 87.12 101 ILE A N 1
ATOM 857 C CA . ILE A 1 101 ? -11.139 -0.483 14.453 1.00 87.12 101 ILE A CA 1
ATOM 858 C C . ILE A 1 101 ? -11.038 0.231 15.806 1.00 87.12 101 ILE A C 1
ATOM 860 O O . ILE A 1 101 ? -11.512 -0.317 16.803 1.00 87.12 101 ILE A O 1
ATOM 864 N N . TYR A 1 102 ? -10.453 1.431 15.889 1.00 86.44 102 TYR A N 1
ATOM 865 C CA . TYR A 1 102 ? -10.285 2.117 17.179 1.00 86.44 102 TYR A CA 1
ATOM 866 C C . TYR A 1 102 ? -11.601 2.323 17.944 1.00 86.44 102 TYR A C 1
ATOM 868 O O . TYR A 1 102 ? -11.610 2.030 19.141 1.00 86.44 102 TYR A O 1
ATOM 876 N N . PRO A 1 103 ? -12.721 2.730 17.308 1.00 84.56 103 PRO A N 1
ATOM 877 C CA . PRO A 1 103 ? -14.018 2.801 17.980 1.00 84.56 103 PRO A CA 1
ATOM 878 C C . PRO A 1 103 ? -14.502 1.463 18.559 1.00 84.56 103 PRO A C 1
ATOM 880 O O . PRO A 1 103 ? -15.096 1.458 19.634 1.00 84.56 103 PRO A O 1
ATOM 883 N N . PHE A 1 104 ? -14.232 0.329 17.897 1.00 85.62 104 PHE A N 1
ATOM 884 C CA . PHE A 1 104 ? -14.585 -0.996 18.430 1.00 85.62 104 PHE A CA 1
ATOM 885 C C . PHE A 1 104 ? -13.751 -1.336 19.662 1.00 85.62 104 PHE A C 1
ATOM 887 O O . PHE A 1 104 ? -14.305 -1.739 20.680 1.00 85.62 104 PHE A O 1
ATOM 894 N N . ILE A 1 105 ? -12.434 -1.103 19.604 1.00 83.81 105 ILE A N 1
ATOM 895 C CA . ILE A 1 105 ? -11.554 -1.326 20.759 1.00 83.81 105 ILE A CA 1
ATOM 896 C C . ILE A 1 105 ? -12.012 -0.465 21.934 1.00 83.81 105 ILE A C 1
ATOM 898 O O . ILE A 1 105 ? -12.137 -0.981 23.041 1.00 83.81 105 ILE A O 1
ATOM 902 N N . LEU A 1 106 ? -12.294 0.816 21.688 1.00 81.69 106 LEU A N 1
ATOM 903 C CA . LEU A 1 106 ? -12.787 1.760 22.686 1.00 81.69 106 LEU A CA 1
ATOM 904 C C . LEU A 1 106 ? -14.090 1.273 23.340 1.00 81.69 106 LEU A C 1
ATOM 906 O O . LEU A 1 106 ? -14.214 1.295 24.561 1.00 81.69 106 LEU A O 1
ATOM 910 N N . PHE A 1 107 ? -15.036 0.772 22.544 1.00 79.00 107 PHE A N 1
ATOM 911 C CA . PHE A 1 107 ? -16.310 0.264 23.047 1.00 79.00 107 PHE A CA 1
ATOM 912 C C . PHE A 1 107 ? -16.173 -1.030 23.864 1.00 79.00 107 PHE A C 1
ATOM 914 O O . PHE A 1 107 ? -16.794 -1.150 24.920 1.00 79.00 107 PHE A O 1
ATOM 921 N N . ASP A 1 108 ? -15.350 -1.982 23.417 1.00 77.06 108 ASP A N 1
ATOM 922 C CA . ASP A 1 108 ? -15.168 -3.287 24.078 1.00 77.06 108 ASP A CA 1
ATOM 923 C C . ASP A 1 108 ? -14.448 -3.188 25.434 1.00 77.06 108 ASP A C 1
ATOM 925 O O . ASP A 1 108 ? -14.476 -4.113 26.249 1.00 77.06 108 ASP A O 1
ATOM 929 N N . SER A 1 109 ? -13.779 -2.065 25.682 1.00 71.19 109 SER A N 1
ATOM 930 C CA . SER A 1 109 ? -12.902 -1.849 26.836 1.00 71.19 109 SER A CA 1
ATOM 931 C C . SER A 1 109 ? -13.386 -0.762 27.800 1.00 71.19 109 SER A C 1
ATOM 933 O O . SER A 1 109 ? -12.716 -0.514 28.807 1.00 71.19 109 SER A O 1
ATOM 935 N N . ARG A 1 110 ? -14.572 -0.196 27.534 1.00 65.19 110 ARG A N 1
ATOM 936 C CA . ARG A 1 110 ? -15.198 0.943 28.22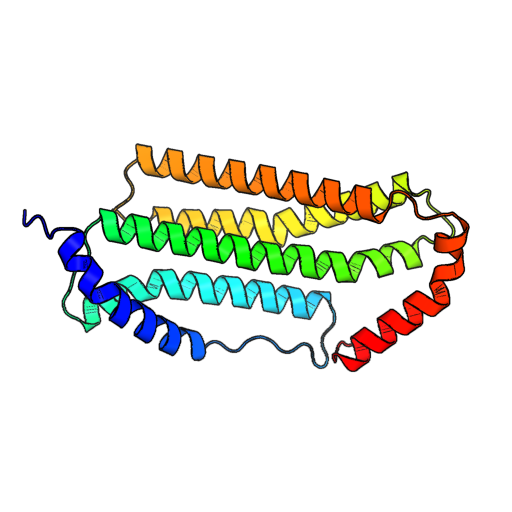9 1.00 65.19 110 ARG A CA 1
ATOM 937 C C . ARG A 1 110 ? -15.277 0.847 29.760 1.00 65.19 110 ARG A C 1
ATOM 939 O O . ARG A 1 110 ? -15.319 1.874 30.416 1.00 65.19 110 ARG A O 1
ATOM 946 N N . ASP A 1 111 ? -15.244 -0.363 30.321 1.00 57.91 111 ASP A N 1
ATOM 947 C CA . ASP A 1 111 ? -15.416 -0.599 31.764 1.00 57.91 111 ASP A CA 1
ATOM 948 C C . ASP A 1 111 ? -14.139 -1.107 32.468 1.00 57.91 111 ASP A C 1
ATOM 950 O O . ASP A 1 111 ? -14.198 -1.503 33.632 1.00 57.91 111 ASP A O 1
ATOM 954 N N . LYS A 1 112 ? -12.993 -1.215 31.769 1.00 62.50 112 LYS A N 1
ATOM 955 C CA . LYS A 1 112 ? -11.848 -2.005 32.282 1.00 62.50 112 LYS A CA 1
ATOM 956 C C . LYS A 1 112 ? -10.451 -1.422 32.079 1.00 62.50 112 LYS A C 1
ATOM 958 O O . LYS A 1 112 ? -9.510 -2.029 32.584 1.00 62.50 112 LYS A O 1
ATOM 963 N N . LYS A 1 113 ? -10.275 -0.338 31.317 1.00 71.06 113 LYS A N 1
ATOM 964 C CA . LYS A 1 113 ? -8.939 0.147 30.928 1.00 71.06 113 LYS A CA 1
ATOM 965 C C . LYS A 1 113 ? -8.850 1.670 30.917 1.00 71.06 113 LYS A C 1
ATOM 967 O O . LYS A 1 113 ? -9.744 2.341 30.414 1.00 71.06 113 LYS A O 1
ATOM 972 N N . SER A 1 114 ? -7.742 2.192 31.428 1.00 80.50 114 SER A N 1
ATOM 973 C CA . SER A 1 114 ? -7.342 3.601 31.331 1.00 80.50 114 SER A CA 1
ATOM 974 C C . SER A 1 114 ? -6.994 4.005 29.890 1.00 80.50 114 SER A C 1
ATOM 976 O O . SER A 1 114 ? -6.629 3.153 29.079 1.00 80.50 114 SER A O 1
ATOM 978 N N . GLU A 1 115 ? -7.017 5.307 29.568 1.00 81.25 115 GLU A N 1
ATOM 979 C CA . GLU A 1 115 ? -6.588 5.833 28.251 1.00 81.25 115 GLU A CA 1
ATOM 980 C C . GLU A 1 115 ? -5.218 5.283 27.811 1.00 81.25 115 GLU A C 1
ATOM 982 O O . GLU A 1 115 ? -5.017 4.944 26.643 1.00 81.25 115 GLU A O 1
ATOM 987 N N . VAL A 1 116 ? -4.276 5.164 28.755 1.00 83.19 116 VAL A N 1
ATOM 988 C CA . VAL A 1 116 ? -2.922 4.652 28.501 1.00 83.19 116 VAL A CA 1
ATOM 989 C C . VAL A 1 116 ? -2.970 3.187 28.065 1.00 83.19 116 VAL A C 1
ATOM 991 O O . VAL A 1 116 ? -2.374 2.827 27.051 1.00 83.19 116 VAL A O 1
ATOM 994 N N . GLU A 1 117 ? -3.728 2.350 28.773 1.00 85.69 117 GLU A N 1
ATOM 995 C CA . GLU A 1 117 ? -3.892 0.934 28.430 1.00 85.69 117 GLU A CA 1
ATOM 996 C C . GLU A 1 117 ? -4.609 0.749 27.085 1.00 85.69 117 GLU A C 1
ATOM 998 O O . GLU A 1 117 ? -4.270 -0.158 26.320 1.00 85.69 117 GLU A O 1
ATOM 1003 N N . LEU A 1 118 ? -5.571 1.614 26.755 1.00 85.06 118 LEU A N 1
ATOM 1004 C CA . LEU A 1 118 ? -6.239 1.611 25.450 1.00 85.06 118 LEU A CA 1
ATOM 1005 C C . LEU A 1 118 ? -5.283 1.976 24.317 1.00 85.06 118 LEU A C 1
ATOM 1007 O O . LEU A 1 118 ? -5.221 1.272 23.304 1.00 85.06 118 LEU A O 1
ATOM 1011 N N . ALA A 1 119 ? -4.488 3.029 24.507 1.00 86.81 119 ALA A N 1
ATOM 1012 C CA . ALA A 1 119 ? -3.474 3.435 23.548 1.00 86.81 119 ALA A CA 1
ATOM 1013 C C . ALA A 1 119 ? -2.434 2.327 23.324 1.00 86.81 119 ALA A C 1
ATOM 1015 O O . ALA A 1 119 ? -2.002 2.118 22.189 1.00 86.81 119 ALA A O 1
ATOM 1016 N N . GLU A 1 120 ? -2.051 1.582 24.364 1.00 88.62 120 GLU A N 1
ATOM 1017 C CA . GLU A 1 120 ? -1.156 0.427 24.238 1.00 88.62 120 GLU A CA 1
ATOM 1018 C C . GLU A 1 120 ? -1.786 -0.732 23.460 1.00 88.62 120 GLU A C 1
ATOM 1020 O O . GLU A 1 120 ? -1.131 -1.303 22.585 1.00 88.62 120 GLU A O 1
ATOM 1025 N N . VAL A 1 121 ? -3.054 -1.068 23.724 1.00 89.25 121 VAL A N 1
ATOM 1026 C CA . VAL A 1 121 ? -3.786 -2.104 22.973 1.00 89.25 121 VAL A CA 1
ATOM 1027 C C . VAL A 1 121 ? -3.868 -1.734 21.492 1.00 89.25 121 VAL A C 1
ATOM 1029 O O . VAL A 1 121 ? -3.510 -2.545 20.635 1.00 89.25 121 VAL A O 1
ATOM 1032 N N . CYS A 1 122 ? -4.264 -0.499 21.181 1.00 90.25 122 CYS A N 1
ATOM 1033 C CA . CYS A 1 122 ? -4.317 -0.007 19.807 1.00 90.25 122 CYS A CA 1
ATOM 1034 C C . CYS A 1 122 ? -2.935 0.066 19.160 1.00 90.25 122 CYS A C 1
ATOM 1036 O O . CYS A 1 122 ? -2.808 -0.258 17.984 1.00 90.25 122 CYS A O 1
ATOM 1038 N N . SER A 1 123 ? -1.891 0.430 19.911 1.00 91.94 123 SER A N 1
ATOM 1039 C CA . SER A 1 123 ? -0.512 0.438 19.406 1.00 91.94 123 SER A CA 1
ATOM 1040 C C . SER A 1 123 ? -0.037 -0.967 19.045 1.00 91.94 123 SER A C 1
ATOM 1042 O O . SER A 1 123 ? 0.548 -1.149 17.982 1.00 91.94 123 SER A O 1
ATOM 1044 N N . LYS A 1 124 ? -0.334 -1.980 19.869 1.00 92.25 124 LYS A N 1
ATOM 1045 C CA . LYS A 1 124 ? -0.032 -3.382 19.537 1.00 92.25 124 LYS A CA 1
ATOM 1046 C C . LYS A 1 124 ? -0.795 -3.832 18.296 1.00 92.25 124 LYS A C 1
ATOM 1048 O O . LYS A 1 124 ? -0.195 -4.394 17.385 1.00 92.25 124 LYS A O 1
ATOM 1053 N N . ARG A 1 125 ? -2.092 -3.516 18.222 1.00 91.50 125 ARG A N 1
ATOM 1054 C CA . ARG A 1 125 ? -2.912 -3.848 17.052 1.00 91.50 125 ARG A CA 1
ATOM 1055 C C . ARG A 1 125 ? -2.408 -3.162 15.784 1.00 91.50 125 ARG A C 1
ATOM 1057 O O . ARG A 1 125 ? -2.391 -3.776 14.721 1.00 91.50 125 ARG A O 1
ATOM 1064 N N . PHE A 1 126 ? -1.972 -1.912 15.896 1.00 94.38 126 PHE A N 1
ATOM 1065 C CA . PHE A 1 126 ? -1.322 -1.195 14.811 1.00 94.38 126 PHE A CA 1
ATOM 1066 C C . PHE A 1 126 ? -0.051 -1.892 14.355 1.00 94.38 126 PHE A C 1
ATOM 1068 O O . PHE A 1 126 ? 0.083 -2.108 13.161 1.00 94.38 126 PHE A O 1
ATOM 1075 N N . GLU A 1 127 ? 0.852 -2.264 15.263 1.00 95.19 127 GLU A N 1
ATOM 1076 C CA . GLU A 1 127 ? 2.097 -2.940 14.883 1.00 95.19 127 GLU A CA 1
ATOM 1077 C C . GLU A 1 127 ? 1.826 -4.276 14.178 1.00 95.19 127 GLU A C 1
ATOM 1079 O O . GLU A 1 127 ? 2.444 -4.550 13.155 1.00 95.19 127 GLU A O 1
ATOM 1084 N N . GLU A 1 128 ? 0.851 -5.069 14.640 1.00 93.62 128 GLU A N 1
ATOM 1085 C CA . GLU A 1 128 ? 0.440 -6.308 13.959 1.00 93.62 128 GLU A CA 1
ATOM 1086 C C . GLU A 1 128 ? -0.034 -6.058 12.520 1.00 93.62 128 GLU A C 1
ATOM 1088 O O . GLU A 1 128 ? 0.369 -6.753 11.584 1.00 93.62 128 GLU A O 1
ATOM 1093 N N . VAL A 1 129 ? -0.909 -5.065 12.336 1.00 94.44 129 VAL A N 1
ATOM 1094 C CA . VAL A 1 129 ? -1.457 -4.707 11.020 1.00 94.44 129 VAL A CA 1
ATOM 1095 C C . VAL A 1 129 ? -0.375 -4.092 10.139 1.00 94.44 129 VAL A C 1
ATOM 1097 O O . VAL A 1 129 ? -0.274 -4.435 8.967 1.00 94.44 129 VAL A O 1
ATOM 1100 N N . PHE A 1 130 ? 0.450 -3.207 10.690 1.00 96.00 130 PHE A N 1
ATOM 1101 C CA . PHE A 1 130 ? 1.549 -2.556 9.992 1.00 96.00 130 PHE A CA 1
ATOM 1102 C C . PHE A 1 130 ? 2.563 -3.585 9.499 1.00 96.00 130 PHE A C 1
ATOM 1104 O O . PHE A 1 130 ? 2.951 -3.546 8.336 1.00 96.00 130 PHE A O 1
ATOM 1111 N N . GLU A 1 131 ? 2.952 -4.546 10.334 1.00 95.31 131 GLU A N 1
ATOM 1112 C CA . GLU A 1 131 ? 3.868 -5.608 9.926 1.00 95.31 131 GLU A CA 1
ATOM 1113 C C . GLU A 1 131 ? 3.284 -6.413 8.757 1.00 95.31 131 GLU A C 1
ATOM 1115 O O . GLU A 1 131 ? 3.922 -6.576 7.715 1.00 95.31 131 GLU A O 1
ATOM 1120 N N . ARG A 1 132 ? 2.027 -6.850 8.902 1.00 94.06 132 ARG A N 1
ATOM 1121 C CA . ARG A 1 132 ? 1.369 -7.761 7.961 1.00 94.06 132 ARG A CA 1
ATOM 1122 C C . ARG A 1 132 ? 0.960 -7.104 6.643 1.00 94.06 132 ARG A C 1
ATOM 1124 O O . ARG A 1 132 ? 1.035 -7.752 5.605 1.00 94.06 132 ARG A O 1
ATOM 1131 N N . TRP A 1 133 ? 0.448 -5.878 6.686 1.00 95.62 133 TRP A N 1
ATOM 1132 C CA . TRP A 1 133 ? -0.175 -5.201 5.540 1.00 95.62 133 TRP A CA 1
ATOM 1133 C C . TRP A 1 133 ? 0.657 -4.048 4.989 1.00 95.62 133 TRP A C 1
ATOM 1135 O O . TRP A 1 133 ? 0.311 -3.510 3.943 1.00 95.62 133 TRP A O 1
ATOM 1145 N N . PHE A 1 134 ? 1.736 -3.651 5.663 1.00 96.88 134 PHE A N 1
ATOM 1146 C CA . PHE A 1 134 ? 2.609 -2.586 5.182 1.00 96.88 134 PHE A CA 1
ATOM 1147 C C . PHE A 1 134 ? 4.052 -3.054 5.018 1.00 96.88 134 PHE A C 1
ATOM 1149 O O . PHE A 1 134 ? 4.548 -3.082 3.895 1.00 96.88 134 PHE A O 1
ATOM 1156 N N . LEU A 1 135 ? 4.722 -3.441 6.108 1.00 96.31 135 LEU A N 1
ATOM 1157 C CA . LEU A 1 135 ? 6.163 -3.699 6.091 1.00 96.31 135 LEU A CA 1
ATOM 1158 C C . LEU A 1 135 ? 6.523 -4.878 5.184 1.00 96.31 135 LEU A C 1
ATOM 1160 O O . LEU A 1 135 ? 7.335 -4.734 4.270 1.00 96.31 135 LEU A O 1
ATOM 1164 N N . GLU A 1 136 ? 5.913 -6.036 5.422 1.00 95.06 136 GLU A N 1
ATOM 1165 C CA . GLU A 1 136 ? 6.204 -7.258 4.672 1.00 95.06 136 GLU A CA 1
ATOM 1166 C C . GLU A 1 136 ? 5.830 -7.160 3.177 1.00 95.06 136 GLU A C 1
ATOM 1168 O O . GLU A 1 136 ? 6.668 -7.482 2.320 1.00 95.06 136 GLU A O 1
ATOM 1173 N N . PRO A 1 137 ? 4.635 -6.654 2.813 1.00 96.25 137 PRO A N 1
ATOM 1174 C CA . PRO A 1 137 ? 4.270 -6.441 1.414 1.00 96.25 137 PRO A CA 1
ATOM 1175 C C . PRO A 1 137 ? 5.169 -5.421 0.706 1.00 96.25 137 PRO A C 1
ATOM 1177 O O . PRO A 1 137 ? 5.649 -5.689 -0.399 1.00 96.25 137 PRO A O 1
ATOM 1180 N N . LEU A 1 138 ? 5.468 -4.280 1.343 1.00 97.12 138 LEU A N 1
ATOM 1181 C CA . LEU A 1 138 ? 6.324 -3.250 0.752 1.00 97.12 138 LEU A CA 1
ATOM 1182 C C . LEU A 1 138 ? 7.756 -3.758 0.547 1.00 97.12 138 LEU A C 1
ATOM 1184 O O . LEU A 1 138 ? 8.341 -3.523 -0.514 1.00 97.12 138 LEU A O 1
ATOM 1188 N N . ARG A 1 139 ? 8.297 -4.515 1.511 1.00 96.75 139 ARG A N 1
ATOM 1189 C CA . ARG A 1 139 ? 9.596 -5.189 1.380 1.00 96.75 139 ARG A CA 1
ATOM 1190 C C . ARG A 1 139 ? 9.592 -6.161 0.206 1.00 96.75 139 ARG A C 1
ATOM 1192 O O . ARG A 1 139 ? 10.495 -6.125 -0.623 1.00 96.75 139 ARG A O 1
ATOM 1199 N N . THR A 1 140 ? 8.570 -7.006 0.103 1.00 95.62 140 THR A N 1
ATOM 1200 C CA . THR A 1 140 ? 8.445 -7.980 -0.992 1.00 95.62 140 THR A CA 1
ATOM 1201 C C . THR A 1 140 ? 8.414 -7.282 -2.350 1.00 95.62 140 THR A C 1
ATOM 1203 O O . THR A 1 140 ? 9.126 -7.671 -3.276 1.00 95.62 140 THR A O 1
ATOM 1206 N N . TYR A 1 141 ? 7.641 -6.206 -2.464 1.00 96.69 141 TYR A N 1
ATOM 1207 C CA . TYR A 1 141 ? 7.542 -5.420 -3.687 1.00 96.69 141 TYR A CA 1
ATOM 1208 C C . TYR A 1 141 ? 8.852 -4.700 -4.040 1.00 96.69 141 TYR A C 1
ATOM 1210 O O . TYR A 1 141 ? 9.253 -4.678 -5.205 1.00 96.69 141 TYR A O 1
ATOM 1218 N N . MET A 1 142 ? 9.574 -4.185 -3.041 1.00 97.19 142 MET A N 1
ATOM 1219 C CA . MET A 1 142 ? 10.927 -3.652 -3.220 1.00 97.19 142 MET A CA 1
ATOM 1220 C C . MET A 1 142 ? 11.867 -4.703 -3.822 1.00 97.19 142 MET A C 1
ATOM 1222 O O . MET A 1 142 ? 12.592 -4.398 -4.766 1.00 97.19 142 MET A O 1
ATOM 1226 N N . GLU A 1 143 ? 11.853 -5.939 -3.316 1.00 96.00 143 GLU A N 1
ATOM 1227 C CA . GLU A 1 143 ? 12.688 -7.016 -3.862 1.00 96.00 143 GLU A CA 1
ATOM 1228 C C . GLU A 1 143 ? 12.330 -7.350 -5.309 1.00 96.00 143 GLU A C 1
ATOM 1230 O O . GLU A 1 143 ? 13.222 -7.626 -6.108 1.00 96.00 143 GLU A O 1
ATOM 1235 N N . VAL A 1 144 ? 11.046 -7.296 -5.674 1.00 95.62 144 VAL A N 1
ATOM 1236 C CA . VAL A 1 144 ? 10.618 -7.456 -7.071 1.00 95.62 144 VAL A CA 1
ATOM 1237 C C . VAL A 1 144 ? 11.218 -6.355 -7.948 1.00 95.62 144 VAL A C 1
ATOM 1239 O O . VAL A 1 144 ? 11.768 -6.661 -9.003 1.00 95.62 144 VAL A O 1
ATOM 1242 N N . ILE A 1 145 ? 11.186 -5.097 -7.499 1.00 95.69 145 ILE A N 1
ATOM 1243 C CA . ILE A 1 145 ? 11.792 -3.963 -8.216 1.00 95.69 145 ILE A CA 1
ATOM 1244 C C . ILE A 1 145 ? 13.304 -4.137 -8.376 1.00 95.69 145 ILE A C 1
ATOM 1246 O O . ILE A 1 145 ? 13.843 -3.888 -9.454 1.00 95.69 145 ILE A O 1
ATOM 1250 N N . LEU A 1 146 ? 13.993 -4.561 -7.315 1.00 95.94 146 LEU A N 1
ATOM 1251 C CA . LEU A 1 146 ? 15.451 -4.696 -7.292 1.00 95.94 146 LEU A CA 1
ATOM 1252 C C . LEU A 1 146 ? 15.982 -5.856 -8.145 1.00 95.94 146 LEU A C 1
ATOM 1254 O O . LEU A 1 146 ? 17.186 -5.921 -8.378 1.00 95.94 146 LEU A O 1
ATOM 1258 N N . ARG A 1 147 ? 15.113 -6.753 -8.629 1.00 93.38 147 ARG A N 1
ATOM 1259 C CA . ARG A 1 147 ? 15.489 -7.776 -9.620 1.00 93.38 147 ARG A CA 1
ATOM 1260 C C . ARG A 1 147 ? 15.730 -7.193 -11.012 1.00 93.38 147 ARG A C 1
ATOM 1262 O O . ARG A 1 147 ? 16.353 -7.865 -11.829 1.00 93.38 147 ARG A O 1
ATOM 1269 N N . ASP A 1 148 ? 15.243 -5.984 -11.295 1.00 93.00 148 ASP A N 1
ATOM 1270 C CA . ASP A 1 148 ? 15.511 -5.325 -12.572 1.00 93.00 148 ASP A CA 1
ATOM 1271 C C . ASP A 1 148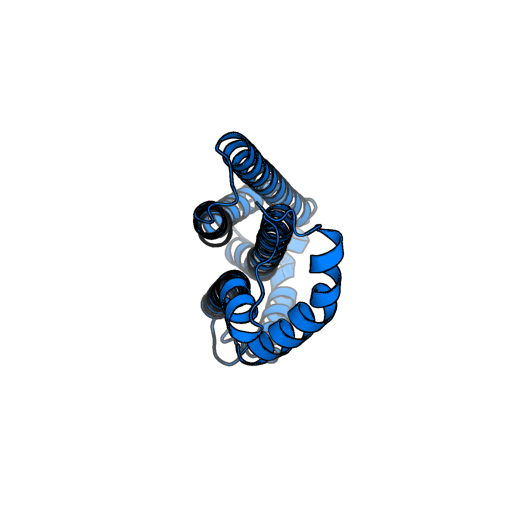 ? 17.022 -5.009 -12.694 1.00 93.00 148 ASP A C 1
ATOM 1273 O O . ASP A 1 148 ? 17.608 -4.433 -11.770 1.00 93.00 148 ASP A O 1
ATOM 1277 N N . PRO A 1 149 ? 17.686 -5.362 -13.812 1.00 90.44 149 PRO A N 1
ATOM 1278 C CA . PRO A 1 149 ? 19.133 -5.192 -13.972 1.00 90.44 149 PRO A CA 1
ATOM 1279 C C . PRO A 1 149 ? 19.607 -3.731 -13.938 1.00 90.44 149 PRO A C 1
ATOM 1281 O O . PRO A 1 149 ? 20.807 -3.481 -13.830 1.00 90.44 149 PRO A O 1
ATOM 1284 N N . VAL A 1 150 ? 18.701 -2.749 -14.001 1.00 90.81 150 VAL A N 1
ATOM 1285 C CA . VAL A 1 150 ? 19.049 -1.319 -13.926 1.00 90.81 150 VAL A CA 1
ATOM 1286 C C . VAL A 1 150 ? 19.569 -0.877 -12.553 1.00 90.81 150 VAL A C 1
ATOM 1288 O O . VAL A 1 150 ? 20.039 0.262 -12.414 1.00 90.81 150 VAL A O 1
ATOM 1291 N N . TRP A 1 151 ? 19.466 -1.728 -11.528 1.00 91.25 151 TRP A N 1
ATOM 1292 C CA . TRP A 1 151 ? 19.900 -1.441 -10.164 1.00 91.25 151 TRP A CA 1
ATOM 1293 C C . TRP A 1 151 ? 21.320 -1.945 -9.899 1.00 91.25 151 TRP A C 1
ATOM 1295 O O . TRP A 1 151 ? 21.560 -3.131 -9.693 1.00 91.25 151 TRP A O 1
ATOM 1305 N N . SER A 1 152 ? 22.283 -1.024 -9.798 1.00 93.06 152 SER A N 1
ATOM 1306 C CA . SER A 1 152 ? 23.610 -1.381 -9.283 1.00 93.06 152 SER A CA 1
ATOM 1307 C C . SER A 1 152 ? 23.557 -1.718 -7.787 1.00 93.06 152 SER A C 1
ATOM 1309 O O . SER A 1 152 ? 22.619 -1.339 -7.079 1.00 93.06 152 SER A O 1
ATOM 1311 N N . THR A 1 153 ? 24.603 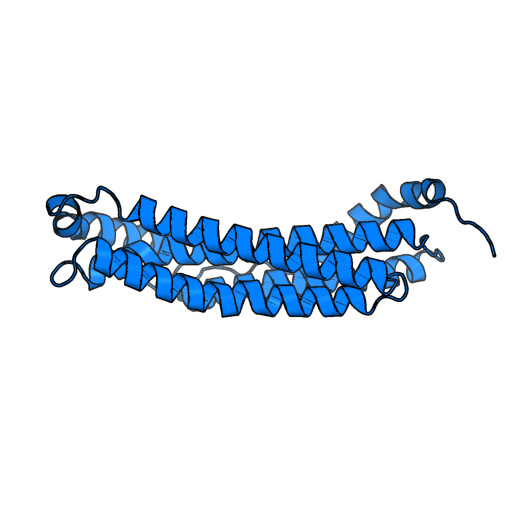-2.362 -7.263 1.00 93.75 153 THR A N 1
ATOM 1312 C CA . THR A 1 153 ? 24.735 -2.663 -5.826 1.00 93.75 153 THR A CA 1
ATOM 1313 C C . THR A 1 153 ? 24.584 -1.414 -4.953 1.00 93.75 153 THR A C 1
ATOM 1315 O O . THR A 1 153 ? 23.933 -1.450 -3.910 1.00 93.75 153 THR A O 1
ATOM 1318 N N . GLU A 1 154 ? 25.156 -0.284 -5.379 1.00 94.31 154 GLU A N 1
ATOM 1319 C CA . GLU A 1 154 ? 25.050 0.982 -4.648 1.00 94.31 154 GLU A CA 1
ATOM 1320 C C . GLU A 1 154 ? 23.614 1.524 -4.647 1.00 94.31 154 GLU A C 1
ATOM 1322 O O . GLU A 1 154 ? 23.092 1.881 -3.588 1.00 94.31 154 GLU A O 1
ATOM 1327 N N . HIS A 1 155 ? 22.952 1.545 -5.808 1.00 92.69 155 HIS A N 1
ATOM 1328 C CA . HIS A 1 155 ? 21.567 2.009 -5.910 1.00 92.69 155 HIS A CA 1
ATOM 1329 C C . HIS A 1 155 ? 20.610 1.095 -5.141 1.00 92.69 155 HIS A C 1
ATOM 1331 O O . HIS A 1 155 ? 19.735 1.594 -4.440 1.00 92.69 155 HIS A O 1
ATOM 1337 N N . SER A 1 156 ? 20.834 -0.220 -5.179 1.00 94.81 156 SER A N 1
ATOM 1338 C CA . SER A 1 156 ? 20.068 -1.199 -4.403 1.00 94.81 156 SER A CA 1
ATOM 1339 C C . SER A 1 156 ? 20.169 -0.940 -2.900 1.00 94.81 156 SER A C 1
ATOM 1341 O O . SER A 1 156 ? 19.162 -0.938 -2.196 1.00 94.81 156 SER A O 1
ATOM 1343 N N . ARG A 1 157 ? 21.377 -0.652 -2.388 1.00 96.00 157 ARG A N 1
ATOM 1344 C CA . ARG A 1 157 ? 21.572 -0.280 -0.975 1.00 96.00 157 ARG A CA 1
ATOM 1345 C C . ARG A 1 157 ? 20.850 1.020 -0.623 1.00 96.00 157 ARG A C 1
ATOM 1347 O O . ARG A 1 157 ? 20.241 1.094 0.439 1.00 96.00 157 ARG A O 1
ATOM 1354 N N . LYS A 1 158 ? 20.911 2.038 -1.489 1.00 94.38 158 LYS A N 1
ATOM 1355 C CA . LYS A 1 158 ? 20.201 3.313 -1.277 1.00 94.38 158 LYS A CA 1
ATOM 1356 C C . LYS A 1 158 ? 18.684 3.111 -1.243 1.00 94.38 158 LYS A C 1
ATOM 1358 O O . LYS A 1 158 ? 18.030 3.652 -0.359 1.00 94.38 158 LYS A O 1
ATOM 1363 N N . PHE A 1 159 ? 18.147 2.293 -2.145 1.00 94.12 159 PHE A N 1
ATOM 1364 C CA . PHE A 1 159 ? 16.716 2.004 -2.222 1.00 94.12 159 PHE A CA 1
ATOM 1365 C C . PHE A 1 159 ? 16.204 1.263 -0.977 1.00 94.12 159 PHE A C 1
ATOM 1367 O O . PHE A 1 159 ? 15.188 1.649 -0.409 1.00 94.12 159 PHE A O 1
ATOM 1374 N N . ARG A 1 160 ? 16.972 0.291 -0.463 1.00 96.31 160 ARG A N 1
ATOM 1375 C CA . ARG A 1 160 ? 16.670 -0.388 0.813 1.00 96.31 160 ARG A CA 1
ATOM 1376 C C . ARG A 1 160 ? 16.661 0.563 2.011 1.00 96.31 160 ARG A C 1
ATOM 1378 O O . ARG A 1 160 ? 15.753 0.502 2.828 1.00 96.31 160 ARG A O 1
ATOM 1385 N N . ARG A 1 161 ? 17.623 1.491 2.097 1.00 96.00 161 ARG A N 1
ATOM 1386 C CA . ARG A 1 161 ? 17.624 2.511 3.167 1.00 96.00 161 ARG A CA 1
ATOM 1387 C C . ARG A 1 161 ? 16.391 3.408 3.100 1.00 96.00 161 ARG A C 1
ATOM 1389 O O . ARG A 1 161 ? 15.800 3.697 4.130 1.00 96.00 161 ARG A O 1
ATOM 1396 N N . MET A 1 162 ? 15.998 3.815 1.893 1.00 95.00 162 MET A N 1
ATOM 1397 C CA . MET A 1 162 ? 14.786 4.606 1.683 1.00 95.00 162 MET A CA 1
ATOM 1398 C C . MET A 1 162 ? 13.539 3.854 2.168 1.00 95.00 162 MET A C 1
ATOM 1400 O O . MET A 1 162 ? 12.730 4.437 2.884 1.00 95.00 162 MET A O 1
ATOM 1404 N N . HIS A 1 163 ? 13.417 2.562 1.846 1.00 95.38 163 HIS A N 1
ATOM 1405 C CA . HIS A 1 163 ? 12.372 1.693 2.395 1.00 95.38 163 HIS A CA 1
ATOM 1406 C C . HIS A 1 163 ? 12.374 1.705 3.932 1.00 95.38 163 HIS A C 1
ATOM 1408 O O . HIS A 1 163 ? 11.341 1.965 4.547 1.00 95.38 163 HIS A O 1
ATOM 1414 N N . ASP A 1 164 ? 13.531 1.495 4.561 1.00 96.00 164 ASP A N 1
ATOM 1415 C CA . ASP A 1 164 ? 13.626 1.443 6.023 1.00 96.00 164 ASP A CA 1
ATOM 1416 C C . ASP A 1 164 ? 13.240 2.778 6.679 1.00 96.00 164 ASP A C 1
ATOM 1418 O O . ASP A 1 164 ? 12.570 2.800 7.717 1.00 96.00 164 ASP A O 1
ATOM 1422 N N . ASP A 1 165 ? 13.626 3.902 6.072 1.00 96.56 165 ASP A N 1
ATOM 1423 C CA . ASP A 1 165 ? 13.281 5.239 6.552 1.00 96.56 165 ASP A CA 1
ATOM 1424 C C . ASP A 1 165 ? 11.781 5.536 6.405 1.00 96.56 165 ASP A C 1
ATOM 1426 O O . ASP A 1 165 ? 11.171 6.079 7.334 1.00 96.56 165 ASP A O 1
ATOM 1430 N N . ILE A 1 166 ? 11.165 5.120 5.293 1.00 94.88 166 ILE A N 1
ATOM 1431 C CA . ILE A 1 166 ? 9.714 5.203 5.069 1.00 94.88 166 ILE A CA 1
ATOM 1432 C C . ILE A 1 166 ? 8.968 4.388 6.127 1.00 94.88 166 ILE A C 1
ATOM 1434 O O . ILE A 1 166 ? 8.105 4.926 6.826 1.00 94.88 166 ILE A O 1
ATOM 1438 N N . CYS A 1 167 ? 9.344 3.122 6.314 1.00 96.12 167 CYS A N 1
ATOM 1439 C CA . CYS A 1 167 ? 8.720 2.238 7.293 1.00 96.12 167 CYS A CA 1
ATOM 1440 C C . CYS A 1 167 ? 8.845 2.799 8.715 1.00 96.12 167 CYS A C 1
ATOM 1442 O O . CYS A 1 167 ? 7.861 2.859 9.456 1.00 96.12 167 CYS A O 1
ATOM 1444 N N . ARG A 1 168 ? 10.027 3.306 9.091 1.00 96.69 168 ARG A N 1
ATOM 1445 C CA . ARG A 1 168 ? 10.246 3.946 10.397 1.00 96.69 168 ARG A CA 1
ATOM 1446 C C . ARG A 1 168 ? 9.395 5.208 10.567 1.00 96.69 168 ARG A C 1
ATOM 1448 O O . ARG A 1 168 ? 8.883 5.453 11.661 1.00 96.69 168 ARG A O 1
ATOM 1455 N N . SER A 1 169 ? 9.261 6.016 9.517 1.00 95.94 169 SER A N 1
ATOM 1456 C CA . SER A 1 169 ? 8.453 7.240 9.522 1.00 95.94 169 SER A CA 1
ATOM 1457 C C . SER A 1 169 ? 6.968 6.932 9.722 1.00 95.94 169 SER A C 1
ATOM 1459 O O . SER A 1 169 ? 6.336 7.492 10.621 1.00 95.94 169 SER A O 1
ATOM 1461 N N . ILE A 1 170 ? 6.426 5.986 8.952 1.00 94.25 170 ILE A N 1
ATOM 1462 C CA . ILE A 1 170 ? 5.011 5.604 9.016 1.00 94.25 170 ILE A CA 1
ATOM 1463 C C . ILE A 1 170 ? 4.687 4.936 10.350 1.00 94.25 170 ILE A C 1
ATOM 1465 O O . ILE A 1 170 ? 3.696 5.313 10.976 1.00 94.25 170 ILE A O 1
ATOM 1469 N N . ARG A 1 171 ? 5.560 4.052 10.852 1.00 95.00 171 ARG A N 1
ATOM 1470 C CA . ARG A 1 171 ? 5.428 3.465 12.194 1.00 95.00 171 ARG A CA 1
ATOM 1471 C C . ARG A 1 171 ? 5.325 4.546 13.274 1.00 95.00 171 ARG A C 1
ATOM 1473 O O . ARG A 1 171 ? 4.377 4.573 14.056 1.00 95.00 171 ARG A O 1
ATOM 1480 N N . LYS A 1 172 ? 6.257 5.508 13.278 1.00 94.94 172 LYS A N 1
ATOM 1481 C CA . LYS A 1 172 ? 6.237 6.639 14.226 1.00 94.94 172 LYS A CA 1
ATOM 1482 C C . LYS A 1 172 ? 4.982 7.500 14.085 1.00 94.94 172 LYS A C 1
ATOM 1484 O O . LYS A 1 172 ? 4.459 7.972 15.095 1.00 94.94 172 LYS A O 1
ATOM 1489 N N . LYS A 1 173 ? 4.520 7.733 12.854 1.00 93.75 173 LYS A N 1
ATOM 1490 C CA . LYS A 1 173 ? 3.291 8.484 12.587 1.00 93.75 173 LYS A CA 1
ATOM 1491 C C . LYS A 1 173 ? 2.077 7.752 13.155 1.00 93.75 173 LYS A C 1
ATOM 1493 O O . LYS A 1 173 ? 1.304 8.380 13.865 1.00 93.75 173 LYS A O 1
ATOM 1498 N N . GLY A 1 174 ? 1.943 6.448 12.922 1.00 92.12 174 GLY A N 1
ATOM 1499 C CA . GLY A 1 174 ? 0.798 5.682 13.412 1.00 92.12 174 GLY A CA 1
ATOM 1500 C C . GLY A 1 174 ? 0.697 5.657 14.931 1.00 92.12 174 GLY A C 1
ATOM 1501 O O . GLY A 1 174 ? -0.348 6.010 15.468 1.00 92.12 174 GLY A O 1
ATOM 1502 N N . ILE A 1 175 ? 1.805 5.403 15.631 1.00 92.31 175 ILE A N 1
ATOM 1503 C CA . ILE A 1 175 ? 1.840 5.478 17.103 1.00 92.31 175 ILE A CA 1
ATOM 1504 C C . ILE A 1 175 ? 1.438 6.876 17.599 1.00 92.31 175 ILE A C 1
ATOM 1506 O O . ILE A 1 175 ? 0.736 7.012 18.599 1.00 92.31 175 ILE A O 1
ATOM 1510 N N . ARG A 1 176 ? 1.875 7.937 16.910 1.00 92.19 176 ARG A N 1
ATOM 1511 C CA . ARG A 1 176 ? 1.510 9.313 17.269 1.00 92.19 176 ARG A CA 1
ATOM 1512 C C . ARG A 1 176 ? 0.015 9.570 17.098 1.00 92.19 176 ARG A C 1
ATOM 1514 O O . ARG A 1 176 ? -0.571 10.190 17.977 1.00 92.19 176 ARG A O 1
ATOM 1521 N N . GLU A 1 177 ? -0.583 9.123 15.999 1.00 90.38 177 GLU A N 1
ATOM 1522 C CA . GLU A 1 177 ? -2.019 9.304 15.759 1.00 90.38 177 GLU A CA 1
ATOM 1523 C C . GLU A 1 177 ? -2.866 8.499 16.753 1.00 90.38 177 GLU A C 1
ATOM 1525 O O . GLU A 1 177 ? -3.850 9.026 17.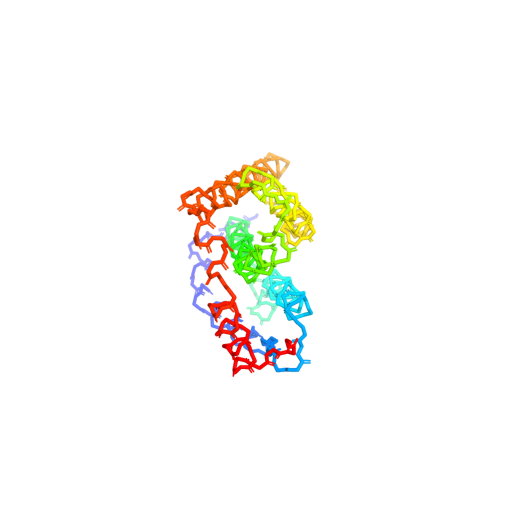258 1.00 90.38 177 GLU A O 1
ATOM 1530 N N . ILE A 1 178 ? -2.432 7.295 17.147 1.00 88.62 178 ILE A N 1
ATOM 1531 C CA . ILE A 1 178 ? -3.067 6.529 18.235 1.00 88.62 178 ILE A CA 1
ATOM 1532 C C . ILE A 1 178 ? -3.048 7.330 19.530 1.00 88.62 178 ILE A C 1
ATOM 1534 O O . ILE A 1 178 ? -4.086 7.545 20.144 1.00 88.62 178 ILE A O 1
ATOM 1538 N N . ARG A 1 179 ? -1.872 7.822 19.935 1.00 87.31 179 ARG A N 1
ATOM 1539 C CA . ARG A 1 179 ? -1.749 8.613 21.166 1.00 87.31 179 ARG A CA 1
ATOM 1540 C C . ARG A 1 179 ? -2.641 9.847 21.141 1.00 87.31 179 ARG A C 1
ATOM 1542 O O . ARG A 1 179 ? -3.254 10.132 22.154 1.00 87.31 179 ARG A O 1
ATOM 1549 N N . LYS A 1 180 ? -2.729 10.545 20.005 1.00 86.75 180 LYS A N 1
ATOM 1550 C CA . LYS A 1 180 ? -3.625 11.699 19.845 1.00 86.75 180 LYS A CA 1
ATOM 1551 C C . LYS A 1 180 ? -5.100 11.320 19.944 1.00 86.75 180 LYS A C 1
ATOM 1553 O O . LYS A 1 180 ? -5.859 12.066 20.541 1.00 86.75 180 LYS A O 1
ATOM 1558 N N . PHE A 1 181 ? -5.495 10.199 19.341 1.00 84.56 181 PHE A N 1
ATOM 1559 C CA . PHE A 1 181 ? -6.877 9.723 19.370 1.00 84.56 181 PHE A CA 1
ATOM 1560 C C . PHE A 1 181 ? -7.334 9.412 20.798 1.00 84.56 181 PHE A C 1
ATOM 1562 O O . PHE A 1 181 ? -8.457 9.737 21.163 1.00 84.56 181 PHE A O 1
ATOM 1569 N N . PHE A 1 182 ? -6.455 8.807 21.601 1.00 81.50 182 PHE A N 1
ATOM 1570 C CA . PHE A 1 182 ? -6.762 8.463 22.989 1.00 81.50 182 PHE A CA 1
ATOM 1571 C C . PHE A 1 182 ? -6.458 9.577 23.991 1.00 81.50 182 PHE A C 1
ATOM 1573 O O . PHE A 1 182 ? -6.952 9.499 25.103 1.00 81.50 182 PHE A O 1
ATOM 1580 N N . SER A 1 183 ? -5.655 10.589 23.644 1.00 79.81 183 SER A N 1
ATOM 1581 C CA . SER A 1 183 ? -5.361 11.696 24.556 1.00 79.81 183 SER A CA 1
ATOM 1582 C C . SER A 1 183 ? -6.528 12.676 24.608 1.00 79.81 183 SER A C 1
ATOM 1584 O O . SER A 1 183 ? -6.816 13.331 23.604 1.00 79.81 183 SER A O 1
ATOM 1586 N N . GLY A 1 184 ? -7.128 12.846 25.784 1.00 67.50 184 GLY A N 1
ATOM 1587 C CA . GLY A 1 184 ? -8.195 13.824 25.994 1.00 67.50 184 GLY A CA 1
ATOM 1588 C C . GLY A 1 184 ? -9.596 13.246 25.828 1.00 67.50 184 GLY A C 1
ATOM 1589 O O . GLY A 1 184 ? -10.538 14.021 25.696 1.00 67.50 184 GLY A O 1
ATOM 1590 N N . LEU A 1 185 ? -9.732 11.918 25.856 1.00 71.19 185 LEU A N 1
ATOM 1591 C CA . LEU A 1 185 ? -11.014 11.261 26.047 1.00 71.19 185 LEU A CA 1
ATOM 1592 C C . LEU A 1 185 ? -11.361 11.353 27.533 1.00 71.19 185 LEU A C 1
ATOM 1594 O O . LEU A 1 185 ? -10.833 10.627 28.374 1.00 71.19 185 LEU A O 1
ATOM 1598 N N . SER A 1 186 ? -12.275 12.256 27.880 1.00 65.56 186 SER A N 1
ATOM 1599 C CA . SER A 1 186 ? -12.760 12.313 29.257 1.00 65.56 186 SER A CA 1
ATOM 1600 C C . SER A 1 186 ? -13.392 10.975 29.661 1.00 65.56 186 SER A C 1
ATOM 1602 O O . SER A 1 186 ? -14.001 10.290 28.841 1.00 65.56 186 SER A O 1
ATOM 1604 N N . GLU A 1 187 ? -13.313 10.611 30.943 1.00 61.56 187 GLU A N 1
ATOM 1605 C CA . GLU A 1 187 ? -13.967 9.406 31.484 1.00 61.56 187 GLU A CA 1
ATOM 1606 C C . GLU A 1 187 ? -15.466 9.367 31.123 1.00 61.56 187 GLU A C 1
ATOM 1608 O O . GLU A 1 187 ? -16.023 8.322 30.805 1.00 61.56 187 GLU A O 1
ATOM 1613 N N . LYS A 1 188 ? -16.094 10.545 31.034 1.00 58.84 188 LYS A N 1
ATOM 1614 C CA . LYS A 1 188 ? -17.461 10.717 30.541 1.00 58.84 188 LYS A CA 1
ATOM 1615 C C . LYS A 1 188 ? -17.615 10.403 29.049 1.00 58.84 188 LYS A C 1
ATOM 1617 O O . LYS A 1 188 ? -18.588 9.765 28.680 1.00 58.84 188 LYS A O 1
ATOM 1622 N N . GLU A 1 189 ? -16.688 10.806 28.184 1.00 65.56 189 GLU A N 1
ATOM 1623 C CA . GLU A 1 189 ? -16.715 10.438 26.760 1.00 65.56 189 GLU A CA 1
ATOM 1624 C C . GLU A 1 189 ? -16.446 8.950 26.537 1.00 65.56 189 GLU A C 1
ATOM 1626 O O . GLU A 1 189 ? -17.023 8.377 25.618 1.00 65.56 189 GLU A O 1
ATOM 1631 N N . LEU A 1 190 ? -15.633 8.309 27.386 1.00 62.97 190 LEU A N 1
ATOM 1632 C CA . LEU A 1 190 ? -15.455 6.854 27.384 1.00 62.97 190 LEU A CA 1
ATOM 1633 C C . LEU A 1 190 ? -16.774 6.128 27.710 1.00 62.97 190 LEU A C 1
ATOM 1635 O O . LEU A 1 190 ? -17.100 5.138 27.052 1.00 62.97 190 LEU A O 1
ATOM 1639 N N . LEU A 1 191 ? -17.552 6.655 28.664 1.00 58.69 191 LEU A N 1
ATOM 1640 C CA . LEU A 1 191 ? -18.820 6.081 29.133 1.00 58.69 191 LEU A CA 1
ATOM 1641 C C . LEU A 1 191 ? -20.034 6.433 28.240 1.00 58.69 191 LEU A C 1
ATOM 1643 O O . LEU A 1 191 ? -20.867 5.567 27.974 1.00 58.69 191 LEU A O 1
ATOM 1647 N N . ASP A 1 192 ? -20.112 7.654 27.696 1.00 66.44 192 ASP A N 1
ATOM 1648 C CA . ASP A 1 192 ? -21.212 8.148 26.838 1.00 66.44 192 ASP A CA 1
ATOM 1649 C C . ASP A 1 192 ? -21.093 7.691 25.361 1.00 66.44 192 ASP A C 1
ATOM 1651 O O . ASP A 1 192 ? -21.873 8.092 24.493 1.00 66.44 192 ASP A O 1
ATOM 1655 N N . ASN A 1 193 ? -20.130 6.823 25.037 1.00 70.06 193 ASN A N 1
ATOM 1656 C CA . ASN A 1 193 ? -19.866 6.367 23.667 1.00 70.06 193 ASN A CA 1
ATOM 1657 C C . ASN A 1 193 ? -20.865 5.334 23.121 1.00 70.06 193 ASN A C 1
ATOM 1659 O O . ASN A 1 193 ? -20.765 4.967 21.952 1.00 70.06 193 ASN A O 1
ATOM 1663 N N . ALA A 1 194 ? -21.829 4.854 23.912 1.00 68.75 194 ALA A N 1
ATOM 1664 C CA . ALA A 1 194 ? -22.742 3.799 23.469 1.00 68.75 194 ALA A CA 1
ATOM 1665 C C . ALA A 1 194 ? -23.631 4.221 22.282 1.00 68.75 194 ALA A C 1
ATOM 1667 O O . ALA A 1 194 ? -23.721 3.480 21.301 1.00 68.75 194 ALA A O 1
ATOM 1668 N N . GLU A 1 195 ? -24.233 5.416 22.330 1.00 76.19 195 GLU A N 1
ATOM 1669 C CA . GLU A 1 195 ? -25.078 5.907 21.230 1.00 76.19 195 GLU A CA 1
ATOM 1670 C C . GLU A 1 195 ? -24.228 6.277 20.007 1.00 76.19 195 GLU A C 1
ATOM 1672 O O . GLU A 1 195 ? -24.531 5.853 18.896 1.00 76.19 195 GLU A O 1
ATOM 1677 N N . LYS A 1 196 ? -23.080 6.940 20.214 1.00 78.06 196 LYS A N 1
ATOM 1678 C CA . LYS A 1 196 ? -22.123 7.248 19.134 1.00 78.06 196 LYS A CA 1
ATOM 1679 C C . LYS A 1 196 ? -21.614 5.985 18.437 1.00 78.06 196 LYS A C 1
ATOM 1681 O O . LYS A 1 196 ? -21.438 5.962 17.221 1.00 78.06 196 LYS A O 1
ATOM 1686 N N . PHE A 1 197 ? -21.378 4.916 19.194 1.00 82.81 197 PHE A N 1
ATOM 1687 C CA . PHE A 1 197 ? -20.950 3.637 18.640 1.00 82.81 197 PHE A CA 1
ATOM 1688 C C . PHE A 1 197 ? -22.074 2.939 17.869 1.00 82.81 197 PHE A C 1
ATOM 1690 O O . PHE A 1 197 ? -21.825 2.332 16.826 1.00 82.81 197 PHE A O 1
ATOM 1697 N N . LYS A 1 198 ? -23.321 3.053 18.335 1.00 83.62 198 LYS A N 1
ATOM 1698 C CA . LYS A 1 198 ? -24.492 2.565 17.602 1.00 83.62 198 LYS A CA 1
ATOM 1699 C C . LYS A 1 198 ? -24.661 3.307 16.274 1.00 83.62 198 LYS A C 1
ATOM 1701 O O . LYS A 1 198 ? -24.748 2.645 15.242 1.00 83.62 198 LYS A O 1
ATOM 1706 N N . GLU A 1 199 ? -24.594 4.638 16.278 1.00 87.50 199 GLU A N 1
ATOM 1707 C CA . GLU A 1 199 ? -24.602 5.465 15.062 1.00 87.50 199 GLU A CA 1
ATOM 1708 C C . GLU A 1 199 ? -23.456 5.085 14.113 1.00 87.50 199 GLU A C 1
ATOM 1710 O O . GLU A 1 199 ? -23.647 4.951 12.903 1.00 87.50 199 GLU A O 1
ATOM 1715 N N . PHE A 1 200 ? -22.261 4.839 14.656 1.00 88.25 200 PHE A N 1
ATOM 1716 C CA . PHE A 1 200 ? -21.112 4.391 13.875 1.00 88.25 200 PHE A CA 1
ATOM 1717 C C . PHE A 1 200 ? -21.350 3.023 13.218 1.00 88.25 200 PHE A C 1
ATOM 1719 O O . PHE A 1 200 ? -21.081 2.860 12.027 1.00 88.25 200 PHE A O 1
ATOM 1726 N N . ARG A 1 201 ? -21.916 2.048 13.941 1.00 87.94 201 ARG A N 1
ATOM 1727 C CA . ARG A 1 201 ? -22.282 0.740 13.368 1.00 87.94 201 ARG A CA 1
ATOM 1728 C C . ARG A 1 201 ? -23.381 0.857 12.318 1.00 87.94 201 ARG A C 1
ATOM 1730 O O . ARG A 1 201 ? -23.294 0.203 11.283 1.00 87.94 201 ARG A O 1
ATOM 1737 N N . GLU A 1 202 ? -24.395 1.683 12.550 1.00 89.38 202 GLU A N 1
ATOM 1738 C CA . GLU A 1 202 ? -25.457 1.941 11.571 1.00 89.38 202 GLU A CA 1
ATOM 1739 C C . GLU A 1 202 ? -24.903 2.592 10.299 1.00 89.38 202 GLU A C 1
ATOM 1741 O O . GLU A 1 202 ? -25.268 2.190 9.191 1.00 89.38 202 GLU A O 1
ATOM 1746 N N . LYS A 1 203 ? -23.947 3.517 10.437 1.00 89.62 203 LYS A N 1
ATOM 1747 C CA . LYS A 1 203 ? -23.199 4.079 9.310 1.00 89.62 203 LYS A CA 1
ATOM 1748 C C . LYS A 1 203 ? -22.421 3.003 8.549 1.00 89.62 203 LYS A C 1
ATOM 1750 O O . LYS A 1 203 ? -22.518 2.937 7.330 1.00 89.62 203 LYS A O 1
ATOM 1755 N N . LEU A 1 204 ? -21.685 2.125 9.229 1.00 89.69 204 LEU A N 1
ATOM 1756 C CA . LEU A 1 204 ? -20.953 1.051 8.548 1.00 89.69 204 LEU A CA 1
ATOM 1757 C C . LEU A 1 204 ? -21.898 0.081 7.817 1.00 89.69 204 LEU A C 1
ATOM 1759 O O . LEU A 1 204 ? -21.623 -0.315 6.682 1.00 89.69 204 LEU A O 1
ATOM 1763 N N . ARG A 1 205 ? -23.055 -0.243 8.409 1.00 89.19 205 ARG A N 1
ATOM 1764 C CA . ARG A 1 205 ? -24.095 -1.043 7.741 1.00 89.19 205 ARG A CA 1
ATOM 1765 C C . ARG A 1 205 ? -24.660 -0.343 6.509 1.00 89.19 205 ARG A C 1
ATOM 1767 O O . ARG A 1 205 ? -24.849 -0.998 5.486 1.00 89.19 205 ARG A O 1
ATOM 1774 N N . SER A 1 206 ? -24.904 0.968 6.569 1.00 91.00 206 SER A N 1
ATOM 1775 C CA . SER A 1 206 ? -25.389 1.730 5.407 1.00 91.00 206 SER A CA 1
ATOM 1776 C C . SER A 1 206 ? -24.337 1.838 4.295 1.00 91.00 206 SER A C 1
ATOM 1778 O O . SER A 1 206 ? -24.685 1.844 3.116 1.00 91.00 206 SER A O 1
ATOM 1780 N N . GLU A 1 207 ? -23.048 1.797 4.647 1.00 88.19 207 GLU A N 1
ATOM 1781 C CA . GLU A 1 207 ? -21.931 1.637 3.705 1.00 88.19 207 GLU A CA 1
ATOM 1782 C C . GLU A 1 207 ? -21.783 0.199 3.155 1.00 88.19 207 GLU A C 1
ATOM 1784 O O . GLU A 1 207 ? -20.974 -0.050 2.253 1.00 88.19 207 GLU A O 1
ATOM 1789 N N . GLY A 1 208 ? -22.587 -0.745 3.655 1.00 87.50 208 GLY A N 1
ATOM 1790 C CA . GLY A 1 208 ? -22.713 -2.112 3.156 1.00 87.50 208 GLY A CA 1
ATOM 1791 C C . GLY A 1 208 ? -21.882 -3.161 3.894 1.00 87.50 208 GLY A C 1
ATOM 1792 O O . GLY A 1 208 ? -21.824 -4.297 3.418 1.00 87.50 208 GLY A O 1
ATOM 1793 N N . PHE A 1 209 ? -21.240 -2.819 5.012 1.00 89.62 209 PHE A N 1
ATOM 1794 C CA . PHE A 1 209 ? -20.522 -3.798 5.827 1.00 89.62 209 PHE A CA 1
ATOM 1795 C C . PHE A 1 209 ? -21.480 -4.738 6.572 1.00 89.62 209 PHE A C 1
ATOM 1797 O O . PHE A 1 209 ? -22.580 -4.353 6.971 1.00 89.62 209 PHE A O 1
ATOM 1804 N N . ASP A 1 210 ? -21.025 -5.971 6.778 1.00 85.31 210 ASP A N 1
ATOM 1805 C CA . ASP A 1 210 ? -21.654 -6.937 7.677 1.00 85.31 210 ASP A CA 1
ATOM 1806 C C . ASP A 1 210 ? -21.152 -6.655 9.106 1.00 85.31 210 ASP A C 1
ATOM 1808 O O . ASP A 1 210 ? -20.035 -7.044 9.463 1.00 85.31 210 ASP A O 1
ATOM 1812 N N . CYS A 1 211 ? -21.908 -5.841 9.858 1.00 69.19 211 CYS A N 1
ATOM 1813 C CA . CYS A 1 211 ? -21.539 -5.326 11.188 1.00 69.19 211 CYS A CA 1
ATOM 1814 C C . CYS A 1 211 ? -22.423 -5.839 12.315 1.00 69.19 211 CYS A C 1
ATOM 1816 O O . CYS A 1 211 ? -23.669 -5.694 12.247 1.00 69.19 211 CYS A O 1
#

Sequence (211 aa):
MNFRSFWNDRKWDGPLKVALEMELSRIKIPTRRGKTIEKYFADLHDYATTFALRKISFLDEFERKNGITFSERYRRKYLATCFDSYCEDLQKVVFGFLEVIYPFILFDSRDKKSEVELAEVCSKRFEEVFERWFLEPLRTYMEVILRDPVWSTEHSRKFRRMHDDICRSIRKKGIREIRKFFSGLSEKELLDNAEKFKEFREKLRSEGFDC

Secondary structure (DSSP, 8-state):
-----HHHHGGGHHHHHHHHHHHHTTSPPPP-TTB-HHHHHHHHHHHHHHHHHHHHHHHHHHHHHHT----HHHHHHHHHHHHHHHHHHHHHHHHHHHHHHHHHHHHHTTTT--HHHHHHHHHHHHHHHHIIIIIHHHHHHHHHHHTSTT--HHHHHHHHHHHHHHHHHHHHHHHHHHHHHHTT--HHHHHTHHHHHHHHHHHHHHTTB--

Foldseek 3Di:
DDCPDLVVCVVCVVVLVVVLVVVLVPQDQDAQAAAALVVNLVSLLVSLLVSLVCQLVSVVVVCVVVVHDHDLVNLVVSLVVSLVSSLVSLLCSLVVSLVLCLLVLLLVCLPPDDLVVSLVVSLVVSVVSCVVRHLVSSVVSLVVSCPPPSADPVNNVVSVVVSVVSSVVSSVVSSVVSNVVSPPCPNVNSVVCPVVSVVSVVVSVVSNHPD